Protein AF-A0A0W0Z402-F1 (afdb_monomer_lite)

Foldseek 3Di:
DLVLLVLLVPDDLVCLVPPVCVVSLVVNLVVLVVVLVVFQVPDDDDPVSSLVSLLVVLLVCVVVVRVSLDDVSLSSLVSSLVVVVCDDPSNVSSVSVNVSSVLNLQLVLLVLLLVLLVVLLVVLQVVLVVQQWDQDPPPRDIHHPDPDDQDLLSVLSVQLNVLSVVLNVVSVPPSGADPVSLVSLVVSLVSNVVSPHDPVSVVSSVSSCCSSVVNPCPVVCVPCVVVVVVVVVVCDVVVDPPD

Structure (mmCIF, N/CA/C/O backbone):
data_AF-A0A0W0Z402-F1
#
_entry.id   AF-A0A0W0Z402-F1
#
loop_
_atom_site.group_PDB
_atom_site.id
_atom_site.type_symbol
_atom_site.label_atom_id
_atom_site.label_alt_id
_atom_site.label_comp_id
_atom_site.label_asym_id
_atom_site.label_entity_id
_atom_site.label_seq_id
_atom_site.pdbx_PDB_ins_code
_atom_site.Cartn_x
_atom_site.Cartn_y
_atom_site.Cartn_z
_atom_site.occupancy
_atom_site.B_iso_or_equiv
_atom_site.auth_seq_id
_atom_site.auth_comp_id
_atom_site.auth_asym_id
_atom_site.auth_atom_id
_atom_site.pdbx_PDB_model_num
ATOM 1 N N . MET A 1 1 ? 11.736 11.290 -19.490 1.00 88.00 1 MET A N 1
ATOM 2 C CA . MET A 1 1 ? 11.075 10.132 -18.838 1.00 88.00 1 MET A CA 1
ATOM 3 C C . MET A 1 1 ? 9.562 10.070 -19.034 1.00 88.00 1 MET A C 1
ATOM 5 O O . MET A 1 1 ? 9.049 8.979 -19.253 1.00 88.00 1 MET A O 1
ATOM 9 N N . LYS A 1 2 ? 8.808 11.185 -18.974 1.00 90.88 2 LYS A N 1
ATOM 10 C CA . LYS A 1 2 ? 7.340 11.149 -19.175 1.00 90.88 2 LYS A CA 1
ATOM 11 C C . LYS A 1 2 ? 6.931 10.434 -20.476 1.00 90.88 2 LYS A C 1
ATOM 13 O O . LYS A 1 2 ? 6.031 9.607 -20.453 1.00 90.88 2 LYS A O 1
ATOM 18 N N . LYS A 1 3 ? 7.646 10.678 -21.582 1.00 92.94 3 LYS A N 1
ATOM 19 C CA . LYS A 1 3 ? 7.381 10.045 -22.886 1.00 92.94 3 LYS A CA 1
ATOM 20 C C . LYS A 1 3 ? 7.517 8.521 -22.844 1.00 92.94 3 LYS A C 1
ATOM 22 O O . LYS A 1 3 ? 6.676 7.830 -23.415 1.00 92.94 3 LYS A O 1
ATOM 27 N N . THR A 1 4 ? 8.543 7.994 -22.174 1.00 93.62 4 THR A N 1
ATOM 28 C CA . THR A 1 4 ? 8.701 6.547 -21.951 1.00 93.62 4 THR A CA 1
ATOM 29 C C . THR A 1 4 ? 7.496 5.963 -21.217 1.00 93.62 4 THR A C 1
ATOM 31 O O . THR A 1 4 ? 6.915 4.977 -21.668 1.00 93.62 4 THR A O 1
ATOM 34 N N . PHE A 1 5 ? 7.057 6.607 -20.135 1.00 93.81 5 PHE A N 1
ATOM 35 C CA . PHE A 1 5 ? 5.900 6.149 -19.365 1.00 93.81 5 PHE A CA 1
ATOM 36 C C . PHE A 1 5 ? 4.569 6.306 -20.121 1.00 93.81 5 PHE A C 1
ATOM 38 O O . PHE A 1 5 ? 3.726 5.415 -20.039 1.00 93.81 5 PHE A O 1
ATOM 45 N N . ASP A 1 6 ? 4.389 7.361 -20.922 1.00 93.81 6 ASP A N 1
ATOM 46 C CA . ASP A 1 6 ? 3.236 7.518 -21.824 1.00 93.81 6 ASP A CA 1
ATOM 47 C C . ASP A 1 6 ? 3.176 6.383 -22.862 1.00 93.81 6 ASP A C 1
ATOM 49 O O . ASP A 1 6 ? 2.098 5.906 -23.227 1.00 93.81 6 ASP A O 1
ATOM 53 N N . LYS A 1 7 ? 4.335 5.943 -23.371 1.00 93.38 7 LYS A N 1
ATOM 54 C CA . LYS A 1 7 ? 4.419 4.805 -24.297 1.00 93.38 7 LYS A CA 1
ATOM 55 C C . LYS A 1 7 ? 4.104 3.488 -23.592 1.00 93.38 7 LYS A C 1
ATOM 57 O O . LYS A 1 7 ? 3.338 2.707 -24.148 1.00 93.38 7 LYS A O 1
ATOM 62 N N . LEU A 1 8 ? 4.631 3.266 -22.384 1.00 92.75 8 LEU A N 1
ATOM 63 C CA . LEU A 1 8 ? 4.331 2.077 -21.578 1.00 92.75 8 LEU A CA 1
ATOM 64 C C . LEU A 1 8 ? 2.832 1.954 -21.276 1.00 92.75 8 LEU A C 1
ATOM 66 O O . LEU A 1 8 ? 2.258 0.871 -21.396 1.00 92.75 8 LEU A O 1
ATOM 70 N N . ASP A 1 9 ? 2.181 3.063 -20.920 1.00 91.69 9 ASP A N 1
ATOM 71 C CA . ASP A 1 9 ? 0.746 3.087 -20.627 1.00 91.69 9 ASP A CA 1
ATOM 72 C C . ASP A 1 9 ? -0.084 2.584 -21.817 1.00 91.69 9 ASP A C 1
ATOM 74 O O . ASP A 1 9 ? -0.959 1.731 -21.666 1.00 91.69 9 ASP A O 1
ATOM 78 N N . LYS A 1 10 ? 0.282 3.029 -23.027 1.00 90.62 10 LYS A N 1
ATOM 79 C CA . LYS A 1 10 ? -0.371 2.667 -24.296 1.00 90.62 10 LYS A CA 1
ATOM 80 C C . LYS A 1 10 ? -0.144 1.217 -24.730 1.00 90.62 10 LYS A C 1
ATOM 82 O O . LYS A 1 10 ? -0.861 0.736 -25.615 1.00 90.62 10 LYS A O 1
ATOM 87 N N . LEU A 1 11 ? 0.846 0.518 -24.172 1.00 89.25 11 LEU A N 1
ATOM 88 C CA . LEU A 1 11 ? 1.019 -0.911 -24.431 1.00 89.25 11 LEU A CA 1
ATOM 89 C C . LEU A 1 11 ? -0.115 -1.690 -23.758 1.00 89.25 11 LEU A C 1
ATOM 91 O O . LEU A 1 11 ? -0.475 -1.418 -22.615 1.00 89.25 11 LEU A O 1
ATOM 95 N N . LYS A 1 12 ? -0.677 -2.668 -24.469 1.00 87.75 12 LYS A N 1
ATOM 96 C CA . LYS A 1 12 ? -1.735 -3.543 -23.956 1.00 87.75 12 LYS A CA 1
ATOM 97 C C . LYS A 1 12 ? -1.133 -4.900 -23.631 1.00 87.75 12 LYS A C 1
ATOM 99 O O . LYS A 1 12 ? -0.496 -5.494 -24.499 1.00 87.75 12 LYS A O 1
ATOM 104 N N . LEU A 1 13 ? -1.320 -5.366 -22.398 1.00 85.06 13 LEU A N 1
ATOM 105 C CA . LEU A 1 13 ? -0.663 -6.567 -21.876 1.00 85.06 13 LEU A CA 1
ATOM 106 C C . LEU A 1 13 ? -1.010 -7.825 -22.689 1.00 85.06 13 LEU A C 1
ATOM 108 O O . LEU A 1 13 ? -0.158 -8.690 -22.886 1.00 85.06 13 LEU A O 1
ATOM 112 N N . GLU A 1 14 ? -2.243 -7.908 -23.191 1.00 83.81 14 GLU A N 1
ATOM 113 C CA . GLU A 1 14 ? -2.746 -9.043 -23.976 1.00 83.81 14 GLU A CA 1
ATOM 114 C C . GLU A 1 14 ? -2.161 -9.077 -25.393 1.00 83.81 14 GLU A C 1
ATOM 116 O O . GLU A 1 14 ? -2.218 -10.096 -26.071 1.00 83.81 14 GLU A O 1
ATOM 121 N N . GLN A 1 15 ? -1.618 -7.952 -25.863 1.00 84.31 15 GLN A N 1
ATOM 122 C CA . GLN A 1 15 ? -1.074 -7.825 -27.213 1.00 84.31 15 GLN A CA 1
ATOM 123 C C . GLN A 1 15 ? 0.433 -8.077 -27.263 1.00 84.31 15 GLN A C 1
ATOM 125 O O . GLN A 1 15 ? 0.968 -8.232 -28.355 1.00 84.31 15 GLN A O 1
ATOM 130 N N . LEU A 1 16 ? 1.112 -8.138 -26.111 1.00 81.06 16 LEU A N 1
ATOM 131 C CA . LEU A 1 16 ? 2.560 -8.353 -26.046 1.00 81.06 16 LEU A CA 1
ATOM 132 C C . LEU A 1 16 ? 2.975 -9.759 -26.507 1.00 81.06 16 LEU A C 1
ATOM 134 O O . LEU A 1 16 ? 4.071 -9.908 -27.026 1.00 81.06 16 LEU A O 1
ATOM 138 N N . ASP A 1 17 ? 2.085 -10.751 -26.426 1.00 76.88 17 ASP A N 1
ATOM 139 C CA . ASP A 1 17 ? 2.370 -12.121 -26.886 1.00 76.88 17 ASP A CA 1
ATOM 140 C C . ASP A 1 17 ? 2.212 -12.271 -28.413 1.00 76.88 17 ASP A C 1
ATOM 142 O O . ASP A 1 17 ? 2.479 -13.329 -28.981 1.00 76.88 17 ASP A O 1
ATOM 146 N N . ASN A 1 18 ? 1.744 -11.222 -29.102 1.00 77.00 18 ASN A N 1
ATOM 147 C CA . ASN A 1 18 ? 1.541 -11.235 -30.543 1.00 77.00 18 ASN A CA 1
ATOM 148 C C . ASN A 1 18 ? 2.809 -10.734 -31.260 1.00 77.00 18 ASN A C 1
ATOM 150 O O . ASN A 1 18 ? 3.168 -9.564 -31.090 1.00 77.00 18 ASN A O 1
ATOM 154 N N . PRO A 1 19 ? 3.434 -11.538 -32.143 1.00 68.56 19 PRO A N 1
ATOM 155 C CA . PRO A 1 19 ? 4.602 -11.120 -32.923 1.00 68.56 19 PRO A CA 1
ATOM 156 C C . PRO A 1 19 ? 4.381 -9.826 -33.720 1.00 68.56 19 PRO A C 1
ATOM 158 O O . PRO A 1 19 ? 5.305 -9.040 -33.903 1.00 68.56 19 PRO A O 1
ATOM 161 N N . ASN A 1 20 ? 3.141 -9.532 -34.128 1.00 71.56 20 ASN A N 1
ATOM 162 C CA . ASN A 1 20 ? 2.795 -8.296 -34.840 1.00 71.56 20 ASN A CA 1
ATOM 163 C C . ASN A 1 20 ? 2.868 -7.033 -33.960 1.00 71.56 20 ASN A C 1
ATOM 165 O O . ASN A 1 20 ? 2.720 -5.919 -34.463 1.00 71.56 20 ASN A O 1
ATOM 169 N N . TYR A 1 21 ? 3.071 -7.179 -32.649 1.00 73.62 21 TYR A N 1
ATOM 170 C CA . TYR A 1 21 ? 3.194 -6.073 -31.700 1.00 73.62 21 TYR A CA 1
ATOM 171 C C . TYR A 1 21 ? 4.652 -5.673 -31.420 1.00 73.62 21 TYR A C 1
ATOM 173 O O . TYR A 1 21 ? 4.881 -4.616 -30.820 1.00 73.62 21 TYR A O 1
ATOM 181 N N . LEU A 1 22 ? 5.632 -6.436 -31.934 1.00 71.31 22 LEU A N 1
ATOM 182 C CA . LEU A 1 22 ? 7.064 -6.108 -31.870 1.00 71.31 22 LEU A CA 1
ATOM 183 C C . LEU A 1 22 ? 7.376 -4.660 -32.286 1.00 71.31 22 LEU A C 1
ATOM 185 O O . LEU A 1 22 ? 8.119 -4.003 -31.560 1.00 71.31 22 LEU A O 1
ATOM 189 N N . PRO A 1 23 ? 6.788 -4.093 -33.364 1.00 76.38 23 PRO A N 1
ATOM 190 C CA . PRO A 1 23 ? 7.082 -2.719 -33.778 1.00 76.38 23 PRO A CA 1
ATOM 191 C C . PRO A 1 23 ? 6.749 -1.660 -32.717 1.00 76.38 23 PRO A C 1
ATOM 193 O O . PRO A 1 23 ? 7.365 -0.597 -32.668 1.00 76.38 23 PRO A O 1
ATOM 196 N N . LYS A 1 24 ? 5.773 -1.914 -31.837 1.00 73.50 24 LYS A N 1
ATOM 197 C CA . LYS A 1 24 ? 5.451 -0.990 -30.737 1.00 73.50 24 LYS A CA 1
ATOM 198 C C . LYS A 1 24 ? 6.445 -1.098 -29.584 1.00 73.50 24 LYS A C 1
ATOM 200 O O . LYS A 1 24 ? 6.774 -0.070 -28.998 1.00 73.50 24 LYS A O 1
ATOM 205 N N . ILE A 1 25 ? 6.958 -2.297 -29.312 1.00 78.94 25 ILE A N 1
ATOM 206 C CA . ILE A 1 25 ? 8.061 -2.523 -28.365 1.00 78.94 25 ILE A CA 1
ATOM 207 C C . ILE A 1 25 ? 9.347 -1.878 -28.906 1.00 78.94 25 ILE A C 1
ATOM 209 O O . ILE A 1 25 ? 10.003 -1.117 -28.200 1.00 78.94 25 ILE A O 1
ATOM 213 N N . GLN A 1 26 ? 9.625 -2.045 -30.200 1.00 74.81 26 GLN A N 1
ATOM 214 C CA . GLN A 1 26 ? 10.734 -1.395 -30.908 1.00 74.81 26 GLN A CA 1
ATOM 215 C C . GLN A 1 26 ? 10.636 0.138 -30.919 1.00 74.81 26 GLN A C 1
ATOM 217 O O . GLN A 1 26 ? 11.645 0.807 -31.075 1.00 74.81 26 GLN A O 1
ATOM 222 N N . ASN A 1 27 ? 9.449 0.721 -30.723 1.00 83.38 27 ASN A N 1
ATOM 223 C CA . ASN A 1 27 ? 9.276 2.168 -30.544 1.00 83.38 27 ASN A CA 1
ATOM 224 C C . ASN A 1 27 ? 9.396 2.626 -29.081 1.00 83.38 27 ASN A C 1
ATOM 226 O O . ASN A 1 27 ? 9.502 3.830 -28.816 1.00 83.38 27 ASN A O 1
ATOM 230 N N . PHE A 1 28 ? 9.294 1.696 -28.133 1.00 90.62 28 PHE A N 1
ATOM 231 C CA . PHE A 1 28 ? 9.410 1.947 -26.703 1.00 90.62 28 PHE A CA 1
ATOM 232 C C . PHE A 1 28 ? 10.877 1.933 -26.260 1.00 90.62 28 PHE A C 1
ATOM 234 O O . PHE A 1 28 ? 11.303 2.899 -25.635 1.00 90.62 28 PHE A O 1
ATOM 241 N N . LEU A 1 29 ? 11.659 0.920 -26.650 1.00 89.75 29 LEU A N 1
ATOM 242 C CA . LEU A 1 29 ? 13.051 0.756 -26.199 1.00 89.75 29 LEU A CA 1
ATOM 243 C C . LEU A 1 29 ? 13.977 1.926 -26.583 1.00 89.75 29 LEU A C 1
ATOM 245 O O . LEU A 1 29 ? 14.657 2.445 -25.701 1.00 89.75 29 LEU A O 1
ATOM 249 N N . PRO A 1 30 ? 13.941 2.472 -27.817 1.00 91.00 30 PRO A N 1
ATOM 250 C CA . PRO A 1 30 ? 14.750 3.645 -28.148 1.00 91.00 30 PRO A CA 1
ATOM 251 C C . PRO A 1 30 ? 14.355 4.886 -27.341 1.00 91.00 30 PRO A C 1
ATOM 253 O O . PRO A 1 30 ? 15.209 5.698 -26.995 1.00 91.00 30 PRO A O 1
ATOM 256 N N . GLN A 1 31 ? 13.065 5.035 -27.005 1.00 93.56 31 GLN A N 1
ATOM 257 C CA . GLN A 1 31 ? 12.621 6.124 -26.131 1.00 93.56 31 GLN A CA 1
ATOM 258 C C . GLN A 1 31 ? 13.097 5.906 -24.692 1.00 93.56 31 GLN A C 1
ATOM 260 O O . GLN A 1 31 ? 13.520 6.865 -24.053 1.00 93.56 31 GLN A O 1
ATOM 265 N N . LEU A 1 32 ? 13.037 4.665 -24.196 1.00 92.12 32 LEU A N 1
ATOM 266 C CA . LEU A 1 32 ? 13.543 4.287 -22.879 1.00 92.12 32 LEU A CA 1
ATOM 267 C C . LEU A 1 32 ? 15.028 4.634 -22.760 1.00 92.12 32 LEU A C 1
ATOM 269 O O . LEU A 1 32 ? 15.402 5.341 -21.829 1.00 92.12 32 LEU A O 1
ATOM 273 N N . LYS A 1 33 ? 15.840 4.216 -23.736 1.00 91.25 33 LYS A N 1
ATOM 274 C CA . LYS A 1 33 ? 17.266 4.541 -23.812 1.00 91.25 33 LYS A CA 1
ATOM 275 C C . LYS A 1 33 ? 17.511 6.051 -23.825 1.00 91.25 33 LYS A C 1
ATOM 277 O O . LYS A 1 33 ? 18.244 6.553 -22.980 1.00 91.25 33 LYS A O 1
ATOM 282 N N . SER A 1 34 ? 16.842 6.778 -24.722 1.00 91.75 34 SER A N 1
ATOM 283 C CA . SER A 1 34 ? 16.999 8.234 -24.836 1.00 91.75 34 SER A CA 1
ATOM 284 C C . SER A 1 34 ? 16.637 8.967 -23.541 1.00 91.75 34 SER A C 1
ATOM 286 O O . SER A 1 34 ? 17.370 9.856 -23.111 1.00 91.75 34 SER A O 1
ATOM 288 N N . ASP A 1 35 ? 15.527 8.597 -22.898 1.00 90.62 35 ASP A N 1
ATOM 289 C CA . ASP A 1 35 ? 15.127 9.235 -21.648 1.00 90.62 35 ASP A CA 1
ATOM 290 C C . ASP A 1 35 ? 16.061 8.832 -20.479 1.00 90.62 35 ASP A C 1
ATOM 292 O O . ASP A 1 35 ? 16.286 9.654 -19.589 1.00 90.62 35 ASP A O 1
ATOM 296 N N . PHE A 1 36 ? 16.621 7.612 -20.479 1.00 88.69 36 PHE A N 1
ATOM 297 C CA . PHE A 1 36 ? 17.612 7.157 -19.490 1.00 88.69 36 PHE A CA 1
ATOM 298 C C . PHE A 1 36 ? 18.891 7.994 -19.564 1.00 88.69 36 PHE A C 1
ATOM 300 O O . PHE A 1 36 ? 19.333 8.557 -18.563 1.00 88.69 36 PHE A O 1
ATOM 307 N N . GLU A 1 37 ? 19.456 8.142 -20.759 1.00 88.62 37 GLU A N 1
ATOM 308 C CA . GLU A 1 37 ? 20.671 8.933 -20.984 1.00 88.62 37 GLU A CA 1
ATOM 309 C C . GLU A 1 37 ? 20.466 10.405 -20.592 1.00 88.62 37 GLU A C 1
ATOM 311 O O . GLU A 1 37 ? 21.334 11.014 -19.972 1.00 88.62 37 GLU A O 1
ATOM 316 N N . GLN A 1 38 ? 19.289 10.970 -20.887 1.00 88.75 38 GLN A N 1
ATOM 317 C CA . GLN A 1 38 ? 18.994 12.373 -20.594 1.00 88.75 38 GLN A CA 1
ATOM 318 C C . GLN A 1 38 ? 18.792 12.663 -19.099 1.00 88.75 38 GLN A C 1
ATOM 320 O O . GLN A 1 38 ? 19.169 13.736 -18.625 1.00 88.75 38 GLN A O 1
ATOM 325 N N . HIS A 1 39 ? 18.117 11.771 -18.373 1.00 82.81 39 HIS A N 1
ATOM 326 C CA . HIS A 1 39 ? 17.619 12.078 -17.029 1.00 82.81 39 HIS A CA 1
ATOM 327 C C . HIS A 1 39 ? 18.324 11.325 -15.910 1.00 82.81 39 HIS A C 1
ATOM 329 O O . HIS A 1 39 ? 18.218 11.741 -14.759 1.00 82.81 39 HIS A O 1
ATOM 335 N N . VAL A 1 40 ? 18.992 10.219 -16.225 1.00 81.06 40 VAL A N 1
ATOM 336 C CA . VAL A 1 40 ? 19.488 9.286 -15.213 1.00 81.06 40 VAL A CA 1
ATOM 337 C C . VAL A 1 40 ? 20.997 9.183 -15.227 1.00 81.06 40 VAL A C 1
ATOM 339 O O . VAL A 1 40 ? 21.597 9.314 -14.161 1.00 81.06 40 VAL A O 1
ATOM 342 N N . ALA A 1 41 ? 21.605 9.084 -16.409 1.00 79.56 41 ALA A N 1
ATOM 343 C CA . AL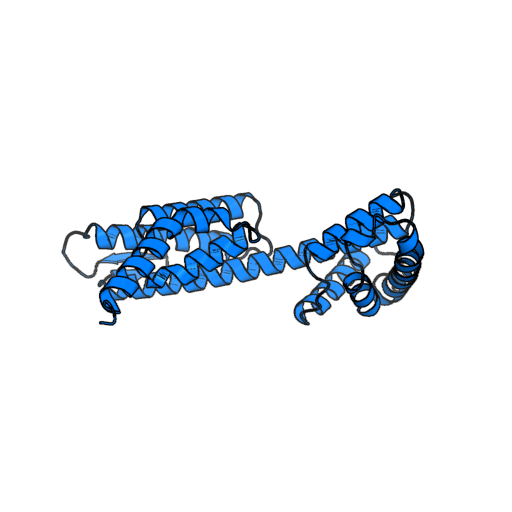A A 1 41 ? 23.054 9.034 -16.583 1.00 79.56 41 ALA A CA 1
ATOM 344 C C . ALA A 1 41 ? 23.682 10.325 -17.166 1.00 79.56 41 ALA A C 1
ATOM 346 O O . ALA A 1 41 ? 24.501 10.222 -18.082 1.00 79.56 41 ALA A O 1
ATOM 347 N N . PRO A 1 42 ? 23.359 11.550 -16.690 1.00 72.00 42 PRO A N 1
ATOM 348 C CA . PRO A 1 42 ? 24.058 12.730 -17.175 1.00 72.00 42 PRO A CA 1
ATOM 349 C C . PRO A 1 42 ? 25.483 12.782 -16.597 1.00 72.00 42 PRO A C 1
ATOM 351 O O . PRO A 1 42 ? 25.668 12.959 -15.392 1.00 72.00 42 PRO A O 1
ATOM 354 N N . GLY A 1 43 ? 26.493 12.694 -17.465 1.00 73.25 43 GLY A N 1
ATOM 355 C CA . GLY A 1 43 ? 27.900 12.869 -17.090 1.00 73.25 43 GLY A CA 1
ATOM 356 C C . GLY A 1 43 ? 28.620 11.563 -16.742 1.00 73.25 43 GLY A C 1
ATOM 357 O O . GLY A 1 43 ? 28.476 10.569 -17.447 1.00 73.25 43 GLY A O 1
ATOM 358 N N . GLU A 1 44 ? 29.461 11.593 -15.705 1.00 75.81 44 GLU A N 1
ATOM 359 C CA . GLU A 1 44 ? 30.293 10.453 -15.300 1.00 75.81 44 GLU A CA 1
ATOM 360 C C . GLU A 1 44 ? 29.449 9.301 -14.727 1.00 75.81 44 GLU A C 1
ATOM 362 O O . GLU A 1 44 ? 28.416 9.517 -14.087 1.00 75.81 44 GLU A O 1
ATOM 367 N N . PHE A 1 45 ? 29.878 8.065 -14.988 1.00 81.00 45 PHE A N 1
ATOM 368 C CA . PHE A 1 45 ? 29.153 6.865 -14.586 1.00 81.00 45 PHE A CA 1
ATOM 369 C C . PHE A 1 45 ? 29.230 6.646 -13.067 1.00 81.00 45 PHE A C 1
ATOM 371 O O . PHE A 1 45 ? 30.269 6.260 -12.538 1.00 81.00 45 PHE A O 1
ATOM 378 N N . ASP A 1 46 ? 28.100 6.851 -12.390 1.00 84.44 46 ASP A N 1
ATOM 379 C CA . ASP A 1 46 ? 27.889 6.546 -10.973 1.00 84.44 46 ASP A CA 1
ATOM 380 C C . ASP A 1 46 ? 26.585 5.734 -10.823 1.00 84.44 46 ASP A C 1
ATOM 382 O O . ASP A 1 46 ? 25.493 6.304 -10.943 1.00 84.44 46 ASP A O 1
ATOM 386 N N . PRO A 1 47 ? 26.671 4.414 -10.569 1.00 80.19 47 PRO A N 1
ATOM 387 C CA . PRO A 1 47 ? 25.504 3.540 -10.457 1.00 80.19 47 PRO A CA 1
ATOM 388 C C . PRO A 1 47 ? 24.518 3.943 -9.358 1.00 80.19 47 PRO A C 1
ATOM 390 O O . PRO A 1 47 ? 23.308 3.823 -9.545 1.00 80.19 47 PRO A O 1
ATOM 393 N N . ILE A 1 48 ? 25.015 4.423 -8.212 1.00 83.81 48 ILE A N 1
ATOM 394 C CA . ILE A 1 48 ? 24.164 4.775 -7.066 1.00 83.81 48 ILE A CA 1
ATOM 395 C C . ILE A 1 48 ? 23.365 6.026 -7.419 1.00 83.81 48 ILE A C 1
ATOM 397 O O . ILE A 1 48 ? 22.141 6.054 -7.296 1.00 83.81 48 ILE A O 1
ATOM 401 N N . LYS A 1 49 ? 24.052 7.039 -7.952 1.00 86.25 49 LYS A N 1
ATOM 402 C CA . LYS A 1 49 ? 23.418 8.287 -8.376 1.00 86.25 49 LYS A CA 1
ATOM 403 C C . LYS A 1 49 ? 22.427 8.077 -9.521 1.00 86.25 49 LYS A C 1
ATOM 405 O O . LYS A 1 49 ? 21.395 8.742 -9.562 1.00 86.25 49 LYS A O 1
ATOM 410 N N . GLN A 1 50 ? 22.715 7.161 -10.444 1.00 84.56 50 GLN A N 1
ATOM 411 C CA . GLN A 1 50 ? 21.785 6.785 -11.511 1.00 84.56 50 GLN A CA 1
ATOM 412 C C . GLN A 1 50 ? 20.513 6.143 -10.940 1.00 84.56 50 GLN A C 1
ATOM 414 O O . GLN A 1 50 ? 19.411 6.591 -11.258 1.00 84.56 50 GLN A O 1
ATOM 419 N N . ALA A 1 51 ? 20.642 5.169 -10.038 1.00 84.38 51 ALA A N 1
ATOM 420 C CA . ALA A 1 51 ? 19.485 4.566 -9.378 1.00 84.38 51 ALA A CA 1
ATOM 421 C C . ALA A 1 51 ? 18.634 5.615 -8.632 1.00 84.38 51 ALA A C 1
ATOM 423 O O . ALA A 1 51 ? 17.408 5.639 -8.781 1.00 84.38 51 ALA A O 1
ATOM 424 N N . ASP A 1 52 ? 19.274 6.539 -7.908 1.00 88.06 52 ASP A N 1
ATOM 425 C CA . ASP A 1 52 ? 18.591 7.623 -7.194 1.00 88.06 52 ASP A CA 1
ATOM 426 C C . ASP A 1 52 ? 17.872 8.594 -8.142 1.00 88.06 52 ASP A C 1
ATOM 428 O O . ASP A 1 52 ? 16.698 8.911 -7.931 1.00 88.06 52 ASP A O 1
ATOM 432 N N . ASN A 1 53 ? 18.536 9.030 -9.218 1.00 89.50 53 ASN A N 1
ATOM 433 C CA . ASN A 1 53 ? 17.939 9.896 -10.236 1.00 89.50 53 ASN A CA 1
ATOM 434 C C . ASN A 1 53 ? 16.715 9.233 -10.874 1.00 89.50 53 ASN A C 1
ATOM 436 O O . ASN A 1 53 ? 15.672 9.869 -11.047 1.00 89.50 53 ASN A O 1
ATOM 440 N N . TRP A 1 54 ? 16.830 7.949 -11.217 1.00 89.50 54 TRP A N 1
ATOM 441 C CA . TRP A 1 54 ? 15.735 7.193 -11.806 1.00 89.50 54 TRP A CA 1
ATOM 442 C C . TRP A 1 54 ? 14.544 7.130 -10.853 1.00 89.50 54 TRP A C 1
ATOM 444 O O . TRP A 1 54 ? 13.425 7.507 -11.218 1.00 89.50 54 TRP A O 1
ATOM 454 N N . LEU A 1 55 ? 14.789 6.707 -9.614 1.00 92.44 55 LEU A N 1
ATOM 455 C CA . LEU A 1 55 ? 13.767 6.579 -8.588 1.00 92.44 55 LEU A CA 1
ATOM 456 C C . LEU A 1 55 ? 13.074 7.917 -8.304 1.00 92.44 55 LEU A C 1
ATOM 458 O O . LEU A 1 55 ? 11.848 7.961 -8.188 1.00 92.44 55 LEU A O 1
ATOM 462 N N . GLU A 1 56 ? 13.824 9.017 -8.261 1.00 93.06 56 GLU A N 1
ATOM 463 C CA . GLU A 1 56 ? 13.278 10.359 -8.064 1.00 93.06 56 GLU A CA 1
ATOM 464 C C . GLU A 1 56 ? 12.384 10.800 -9.229 1.00 93.06 56 GLU A C 1
ATOM 466 O O . GLU A 1 56 ? 11.296 11.347 -9.030 1.00 93.06 56 GLU A O 1
ATOM 471 N N . VAL A 1 57 ? 12.770 10.500 -10.469 1.00 92.62 57 VAL A N 1
ATOM 472 C CA . VAL A 1 57 ? 11.920 10.780 -11.631 1.00 92.62 57 VAL A CA 1
ATOM 473 C C . VAL A 1 57 ? 10.620 9.972 -11.578 1.00 92.62 57 VAL A C 1
ATOM 475 O O . VAL A 1 57 ? 9.544 10.518 -11.845 1.00 92.62 57 VAL A O 1
ATOM 478 N N . VAL A 1 58 ? 10.683 8.696 -11.188 1.00 94.62 58 VAL A N 1
ATOM 479 C CA . VAL A 1 58 ? 9.488 7.853 -11.024 1.00 94.62 58 VAL A CA 1
ATOM 480 C C . VAL A 1 58 ? 8.597 8.367 -9.890 1.00 94.62 58 VAL A C 1
ATOM 482 O O . VAL A 1 58 ? 7.383 8.474 -10.084 1.00 94.62 58 VAL A O 1
ATOM 485 N N . ARG A 1 59 ? 9.168 8.770 -8.745 1.00 94.56 59 ARG A N 1
ATOM 486 C CA . ARG A 1 59 ? 8.428 9.413 -7.642 1.00 94.56 59 ARG A CA 1
ATOM 487 C C . ARG A 1 59 ? 7.702 10.666 -8.109 1.00 94.56 59 ARG A C 1
ATOM 489 O O . ARG A 1 59 ? 6.510 10.816 -7.846 1.00 94.56 59 ARG A O 1
ATOM 496 N N . ASN A 1 60 ? 8.378 11.530 -8.861 1.00 94.50 60 ASN A N 1
ATOM 497 C CA . ASN A 1 60 ? 7.780 12.747 -9.402 1.00 94.50 60 ASN A CA 1
ATOM 498 C C . ASN A 1 60 ? 6.621 12.451 -10.362 1.00 94.50 60 ASN A C 1
ATOM 500 O O . ASN A 1 60 ? 5.577 13.104 -10.298 1.00 94.50 60 ASN A O 1
ATOM 504 N N . LEU A 1 61 ? 6.741 11.436 -11.219 1.00 94.56 61 LEU A N 1
ATOM 505 C CA . LEU A 1 61 ? 5.632 10.999 -12.075 1.00 94.56 61 LEU A CA 1
ATOM 506 C C . LEU A 1 61 ? 4.460 10.441 -11.257 1.00 94.56 61 LEU A C 1
ATOM 508 O O . LEU A 1 61 ? 3.301 10.746 -11.549 1.00 94.56 61 LEU A O 1
ATOM 512 N N . ALA A 1 62 ? 4.744 9.672 -10.210 1.00 93.25 62 ALA A N 1
ATOM 513 C CA . ALA A 1 62 ? 3.731 9.094 -9.339 1.00 93.25 62 ALA A CA 1
ATOM 514 C C . ALA A 1 62 ? 2.980 10.155 -8.518 1.00 93.25 62 ALA A C 1
ATOM 516 O O . ALA A 1 62 ? 1.754 10.093 -8.414 1.00 93.25 62 ALA A O 1
ATOM 517 N N . ASN A 1 63 ? 3.686 11.168 -8.006 1.00 91.88 63 ASN A N 1
ATOM 518 C CA . ASN A 1 63 ? 3.096 12.328 -7.328 1.00 91.88 63 ASN A CA 1
ATOM 519 C C . ASN A 1 63 ? 2.158 13.110 -8.260 1.00 91.88 63 ASN A C 1
ATOM 521 O O . ASN A 1 63 ? 1.102 13.581 -7.839 1.00 91.88 63 ASN A O 1
ATOM 525 N N . ASN A 1 64 ? 2.487 13.150 -9.553 1.00 93.44 64 ASN A N 1
ATOM 526 C CA . ASN A 1 64 ? 1.638 13.701 -10.609 1.00 93.44 64 ASN A CA 1
ATOM 527 C C . ASN A 1 64 ? 0.566 12.718 -11.125 1.00 93.44 64 ASN A C 1
ATOM 529 O O . ASN A 1 64 ? -0.070 12.982 -12.145 1.00 93.44 64 ASN A O 1
ATOM 533 N N . LYS A 1 65 ? 0.343 11.595 -10.426 1.00 92.06 65 LYS A N 1
ATOM 534 C CA . LYS A 1 65 ? -0.665 10.565 -10.737 1.00 92.06 65 LYS A CA 1
ATOM 535 C C . LYS A 1 65 ? -0.550 10.000 -12.156 1.00 92.06 65 LYS A C 1
ATOM 537 O O . LYS A 1 65 ? -1.561 9.719 -12.799 1.00 92.06 65 LYS A O 1
ATOM 542 N N . HIS A 1 66 ? 0.673 9.842 -12.658 1.00 94.44 66 HIS A N 1
ATOM 543 C CA . HIS A 1 66 ? 0.889 9.279 -13.984 1.00 94.44 66 HIS A CA 1
ATOM 544 C C . HIS A 1 66 ? 0.319 7.846 -14.066 1.00 94.44 66 HIS A C 1
ATOM 546 O O . HIS A 1 66 ? 0.683 7.011 -13.234 1.00 94.44 66 HIS A O 1
ATOM 552 N N . PRO A 1 67 ? -0.530 7.521 -15.063 1.00 92.62 67 PRO A N 1
ATOM 553 C CA . PRO A 1 67 ? -1.276 6.260 -15.096 1.00 92.62 67 PRO A CA 1
ATOM 554 C C . PRO A 1 67 ? -0.364 5.038 -15.148 1.00 92.62 67 PRO A C 1
ATOM 556 O O . PRO A 1 67 ? -0.658 4.048 -14.497 1.00 92.62 67 PRO A O 1
ATOM 559 N N . ALA A 1 68 ? 0.782 5.133 -15.824 1.00 93.31 68 ALA A N 1
ATOM 560 C CA . ALA A 1 68 ? 1.753 4.047 -15.934 1.00 93.31 68 ALA A CA 1
ATOM 561 C C . ALA A 1 68 ? 2.460 3.627 -14.625 1.00 93.31 68 ALA A C 1
ATOM 563 O O . ALA A 1 68 ? 3.159 2.617 -14.647 1.00 93.31 68 ALA A O 1
ATOM 564 N N . ILE A 1 69 ? 2.329 4.346 -13.502 1.00 92.56 69 ILE A N 1
ATOM 565 C CA . ILE A 1 69 ? 2.918 3.914 -12.220 1.00 92.56 69 ILE A CA 1
ATOM 566 C C . ILE A 1 69 ? 1.911 3.016 -11.500 1.00 92.56 69 ILE A C 1
ATOM 568 O O . ILE A 1 69 ? 1.129 3.466 -10.666 1.00 92.56 69 ILE A O 1
ATOM 572 N N . ASN A 1 70 ? 1.857 1.751 -11.916 1.00 89.38 70 ASN A N 1
ATOM 573 C CA . ASN A 1 70 ? 0.906 0.769 -11.403 1.00 89.38 70 ASN A CA 1
ATOM 574 C 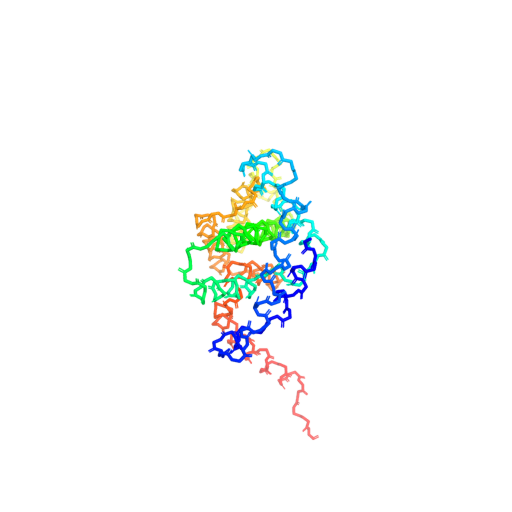C . ASN A 1 70 ? 1.424 -0.671 -11.604 1.00 89.38 70 ASN A C 1
ATOM 576 O O . ASN A 1 70 ? 2.471 -0.885 -12.216 1.00 89.38 70 ASN A O 1
ATOM 580 N N . LYS A 1 71 ? 0.682 -1.668 -11.102 1.00 87.19 71 LYS A N 1
ATOM 581 C CA . LYS A 1 71 ? 1.056 -3.091 -11.211 1.00 87.19 71 LYS A CA 1
ATOM 582 C C . LYS A 1 71 ? 0.923 -3.679 -12.617 1.00 87.19 71 LYS A C 1
ATOM 584 O O . LYS A 1 71 ? 1.651 -4.607 -12.948 1.00 87.19 71 LYS A O 1
ATOM 589 N N . ASP A 1 72 ? 0.015 -3.175 -13.443 1.00 90.50 72 ASP A N 1
ATOM 590 C CA . ASP A 1 72 ? -0.130 -3.660 -14.818 1.00 90.50 72 ASP A CA 1
ATOM 591 C C . ASP A 1 72 ? 1.080 -3.267 -15.667 1.00 90.50 72 ASP A C 1
ATOM 593 O O . ASP A 1 72 ? 1.524 -4.046 -16.505 1.00 90.50 72 ASP A O 1
ATOM 597 N N . SER A 1 73 ? 1.671 -2.101 -15.409 1.00 92.75 73 SER A N 1
ATOM 598 C CA . SER A 1 73 ? 2.941 -1.692 -16.006 1.00 92.75 73 SER A CA 1
ATOM 599 C C . SER A 1 73 ? 4.100 -2.607 -15.630 1.00 92.75 73 SER A C 1
ATOM 601 O O . SER A 1 73 ? 4.909 -2.909 -16.501 1.00 92.75 73 SER A O 1
ATOM 603 N N . LEU A 1 74 ? 4.159 -3.096 -14.386 1.00 90.06 74 LEU A N 1
ATOM 604 C CA . LEU A 1 74 ? 5.165 -4.084 -13.975 1.00 90.06 74 LEU A CA 1
ATOM 605 C C . LEU A 1 74 ? 5.059 -5.358 -14.825 1.00 90.06 74 LEU A C 1
ATOM 607 O O . LEU A 1 74 ? 6.044 -5.772 -15.426 1.00 90.06 74 LEU A O 1
ATOM 611 N N . LYS A 1 75 ? 3.842 -5.887 -15.007 1.00 90.50 75 LYS A N 1
ATOM 612 C CA . LYS A 1 75 ? 3.595 -7.056 -15.874 1.00 90.50 75 LYS A CA 1
ATOM 613 C C . LYS A 1 75 ? 3.963 -6.805 -17.336 1.00 90.50 75 LYS A 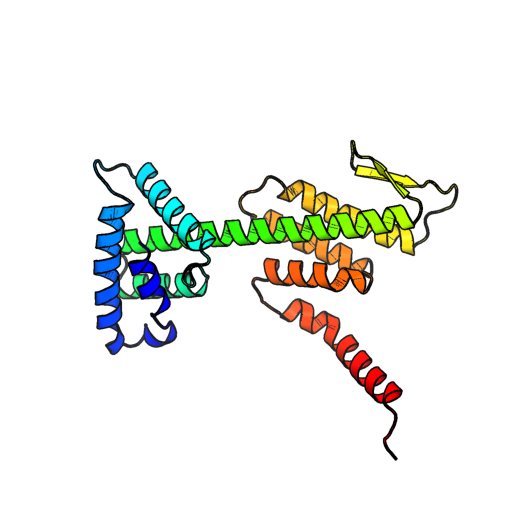C 1
ATOM 615 O O . LYS A 1 75 ? 4.427 -7.705 -18.029 1.00 90.50 75 LYS A O 1
ATOM 620 N N . LYS A 1 76 ? 3.725 -5.587 -17.842 1.00 91.12 76 LYS A N 1
ATOM 621 C CA . LYS A 1 76 ? 4.140 -5.206 -19.203 1.00 91.12 76 LYS A CA 1
ATOM 622 C C . LYS A 1 76 ? 5.663 -5.235 -19.324 1.00 91.12 76 LYS A C 1
ATOM 624 O O . LYS A 1 76 ? 6.162 -5.727 -20.327 1.00 91.12 76 LYS A O 1
ATOM 629 N N . ILE A 1 77 ? 6.376 -4.718 -18.323 1.00 90.38 77 ILE A N 1
ATOM 630 C CA . ILE A 1 77 ? 7.842 -4.703 -18.294 1.00 90.38 77 ILE A CA 1
ATOM 631 C C . ILE A 1 77 ? 8.398 -6.127 -18.242 1.00 90.38 77 ILE A C 1
ATOM 633 O O . ILE A 1 77 ? 9.262 -6.432 -19.054 1.00 90.38 77 ILE A O 1
ATOM 637 N N . GLU A 1 78 ? 7.866 -7.000 -17.380 1.00 88.00 78 GLU A N 1
ATOM 638 C CA . GLU A 1 78 ? 8.248 -8.424 -17.314 1.00 88.00 78 GLU A CA 1
ATOM 639 C C . GLU A 1 78 ? 8.110 -9.101 -18.682 1.00 88.00 78 GLU A C 1
ATOM 641 O O . GLU A 1 78 ? 9.067 -9.667 -19.198 1.00 88.00 78 GLU A O 1
ATOM 646 N N . LYS A 1 79 ? 6.956 -8.939 -19.344 1.00 87.31 79 LYS A N 1
ATOM 647 C CA . LYS A 1 79 ? 6.755 -9.497 -20.687 1.00 87.31 79 LYS A CA 1
ATOM 648 C C . LYS A 1 79 ? 7.729 -8.940 -21.724 1.00 87.31 79 LYS A C 1
ATOM 650 O O . LYS A 1 79 ? 8.199 -9.681 -22.578 1.00 87.31 79 LYS A O 1
ATOM 655 N N . ILE A 1 80 ? 8.008 -7.635 -21.697 1.00 87.69 80 ILE A N 1
ATOM 656 C CA . ILE A 1 80 ? 8.984 -7.032 -22.617 1.00 87.69 80 ILE A CA 1
ATOM 657 C C . ILE A 1 80 ? 10.379 -7.599 -22.340 1.00 87.69 80 ILE A C 1
ATOM 659 O O . ILE A 1 80 ? 11.091 -7.920 -23.285 1.00 87.69 80 ILE A O 1
ATOM 663 N N . TYR A 1 81 ? 10.750 -7.750 -21.070 1.00 85.00 81 TYR A N 1
ATOM 664 C CA . TYR A 1 81 ? 12.022 -8.331 -20.657 1.00 85.00 81 TYR A CA 1
ATOM 665 C C . TYR A 1 81 ? 12.177 -9.771 -21.172 1.00 85.00 81 TYR A C 1
ATOM 667 O O . TYR A 1 81 ? 13.187 -10.083 -21.805 1.00 85.00 81 TYR A O 1
ATOM 675 N N . ASP A 1 82 ? 11.147 -10.607 -21.003 1.00 83.12 82 ASP A N 1
ATOM 676 C CA . ASP A 1 82 ? 11.128 -11.994 -21.487 1.00 83.12 82 ASP A CA 1
ATOM 677 C C . ASP A 1 82 ? 11.272 -12.076 -23.015 1.00 83.12 82 ASP A C 1
ATOM 679 O O . ASP A 1 82 ? 12.035 -12.892 -23.532 1.00 83.12 82 ASP A O 1
ATOM 683 N N . LEU A 1 83 ? 10.585 -11.194 -23.751 1.00 82.00 83 LEU A N 1
ATOM 684 C CA . LEU A 1 83 ? 10.658 -11.132 -25.217 1.00 82.00 83 LEU A CA 1
ATOM 685 C C . LEU A 1 83 ? 12.050 -10.752 -25.740 1.00 82.00 83 LEU A C 1
ATOM 687 O O . LEU A 1 83 ? 12.395 -11.116 -26.863 1.00 82.00 83 LEU A O 1
ATOM 691 N N . LEU A 1 84 ? 12.832 -10.010 -24.955 1.00 77.69 84 LEU A N 1
ATOM 692 C CA . LEU A 1 84 ? 14.181 -9.573 -25.325 1.00 77.69 84 LEU A CA 1
ATOM 693 C C . LEU A 1 84 ? 15.270 -10.570 -24.912 1.00 77.69 84 LEU A C 1
ATOM 695 O O . LEU A 1 84 ? 16.427 -10.392 -25.285 1.00 77.69 84 LEU A O 1
ATOM 699 N N . GLY A 1 85 ? 14.931 -11.613 -24.150 1.00 71.12 85 GLY A N 1
ATOM 700 C CA . GLY A 1 85 ? 15.878 -12.657 -23.750 1.00 71.12 85 GLY A CA 1
ATOM 701 C C . GLY A 1 85 ? 16.909 -12.233 -22.694 1.00 71.12 85 GLY A C 1
ATOM 702 O O . GLY A 1 85 ? 17.839 -12.988 -22.432 1.00 71.12 85 GLY A O 1
ATOM 703 N N . GLY A 1 86 ? 16.760 -11.054 -22.078 1.00 63.91 86 GLY A N 1
ATOM 704 C CA . GLY A 1 86 ? 17.462 -10.671 -20.844 1.00 63.91 86 GLY A CA 1
ATOM 705 C C . GLY A 1 86 ? 18.978 -10.419 -20.922 1.00 63.91 86 GLY A C 1
ATOM 706 O O . GLY A 1 86 ? 19.602 -10.308 -19.870 1.00 63.91 86 GLY A O 1
ATOM 707 N N . GLN A 1 87 ? 19.588 -10.330 -22.113 1.00 61.81 87 GLN A N 1
ATOM 708 C CA . GLN A 1 87 ? 21.057 -10.249 -22.266 1.00 61.81 87 GLN A CA 1
ATOM 709 C C . GLN A 1 87 ? 21.608 -8.909 -22.798 1.00 61.81 87 GLN A C 1
ATOM 711 O O . GLN A 1 87 ? 22.804 -8.816 -23.062 1.00 61.81 87 GLN A O 1
ATOM 716 N N . ASP A 1 88 ? 20.777 -7.872 -22.934 1.00 75.88 88 ASP A N 1
ATOM 717 C CA . ASP A 1 88 ? 21.174 -6.573 -23.509 1.00 75.88 88 ASP A CA 1
ATOM 718 C C . ASP A 1 88 ? 21.084 -5.418 -22.487 1.00 75.88 88 ASP A C 1
ATOM 720 O O . ASP A 1 88 ? 20.408 -5.528 -21.465 1.00 75.88 88 ASP A O 1
ATOM 724 N N . GLU A 1 89 ? 21.722 -4.278 -22.765 1.00 78.69 89 GLU A N 1
ATOM 725 C CA . GLU A 1 89 ? 21.633 -3.041 -21.973 1.00 78.69 89 GLU A CA 1
ATOM 726 C C . GLU A 1 89 ? 20.182 -2.602 -21.722 1.00 78.69 89 GLU A C 1
ATOM 728 O O . GLU A 1 89 ? 19.853 -2.054 -20.669 1.00 78.69 89 GLU A O 1
ATOM 733 N N . ASP A 1 90 ? 19.289 -2.862 -22.677 1.00 82.25 90 ASP A N 1
ATOM 734 C CA . ASP A 1 90 ? 17.863 -2.578 -22.532 1.00 82.25 90 ASP A CA 1
ATOM 735 C C . ASP A 1 90 ? 17.206 -3.425 -21.432 1.00 82.25 90 ASP A C 1
ATOM 737 O O . ASP A 1 90 ? 16.292 -2.948 -20.759 1.00 82.25 90 ASP A O 1
ATOM 741 N N . ALA A 1 91 ? 17.708 -4.635 -21.177 1.00 81.88 91 ALA A N 1
ATOM 742 C CA . ALA A 1 91 ? 17.248 -5.490 -20.088 1.00 81.88 91 ALA A CA 1
ATOM 743 C C . ALA A 1 91 ? 17.562 -4.870 -18.715 1.00 81.88 91 ALA A C 1
ATOM 745 O O . ALA A 1 91 ? 16.715 -4.901 -17.820 1.00 81.88 91 ALA A O 1
ATOM 746 N N . PHE A 1 92 ? 18.729 -4.234 -18.564 1.00 82.38 92 PHE A N 1
ATOM 747 C CA . PHE A 1 92 ? 19.086 -3.501 -17.344 1.00 82.38 92 PHE A CA 1
ATOM 748 C C . PHE A 1 92 ?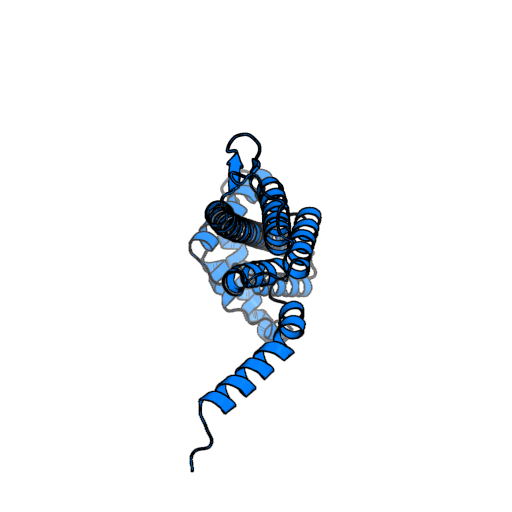 18.178 -2.287 -17.127 1.00 82.38 92 PHE A C 1
ATOM 750 O O . PHE A 1 92 ? 17.614 -2.127 -16.048 1.00 82.38 92 PHE A O 1
ATOM 757 N N . ARG A 1 93 ? 17.935 -1.483 -18.172 1.00 86.88 93 ARG A N 1
ATOM 758 C CA . ARG A 1 93 ? 17.033 -0.316 -18.086 1.00 86.88 93 ARG A CA 1
ATOM 759 C C . ARG A 1 93 ? 15.604 -0.719 -17.718 1.00 86.88 93 ARG A C 1
ATOM 761 O O . ARG A 1 93 ? 14.930 -0.014 -16.968 1.00 86.88 93 ARG A O 1
ATOM 768 N N . LEU A 1 94 ? 15.128 -1.848 -18.246 1.00 88.31 94 LEU A N 1
ATOM 769 C CA . LEU A 1 94 ? 13.828 -2.421 -17.893 1.00 88.31 94 LEU A CA 1
ATOM 770 C C . LEU A 1 94 ? 13.784 -2.872 -16.430 1.00 88.31 94 LEU A C 1
ATOM 772 O O . LEU A 1 94 ? 12.781 -2.629 -15.761 1.00 88.31 94 LEU A O 1
ATOM 776 N N . LEU A 1 95 ? 14.857 -3.487 -15.925 1.00 86.06 95 LEU A N 1
ATOM 777 C CA . LEU A 1 95 ? 14.953 -3.904 -14.527 1.00 86.06 95 LEU A CA 1
ATOM 778 C C . LEU A 1 95 ? 14.939 -2.700 -13.575 1.00 86.06 95 LEU A C 1
ATOM 780 O O . LEU A 1 95 ? 14.151 -2.691 -12.630 1.00 86.06 95 LEU A O 1
ATOM 784 N N . ASP A 1 96 ? 15.717 -1.655 -13.858 1.00 85.81 96 ASP A N 1
ATOM 785 C CA . ASP A 1 96 ? 15.720 -0.414 -13.066 1.00 85.81 96 ASP A CA 1
ATOM 786 C C . ASP A 1 96 ? 14.342 0.261 -13.076 1.00 85.81 96 ASP A C 1
ATOM 788 O O . ASP A 1 96 ? 13.827 0.724 -12.048 1.00 85.81 96 ASP A O 1
ATOM 792 N N . MET A 1 97 ? 13.697 0.269 -14.248 1.00 90.06 97 MET A N 1
ATOM 793 C CA . MET A 1 97 ? 12.331 0.751 -14.411 1.00 90.06 97 MET A CA 1
ATOM 794 C C . MET A 1 97 ? 11.340 -0.047 -13.564 1.00 90.06 97 MET A C 1
ATOM 796 O O . MET A 1 97 ? 10.521 0.557 -12.867 1.00 90.06 97 MET A O 1
ATOM 800 N N . TYR A 1 98 ? 11.427 -1.377 -13.597 1.00 90.94 98 TYR A N 1
ATOM 801 C CA . TYR A 1 98 ? 10.600 -2.272 -12.797 1.00 90.94 98 TYR A CA 1
ATOM 802 C C . TYR A 1 98 ? 10.777 -1.989 -11.301 1.00 90.94 98 TYR A C 1
ATOM 804 O O . TYR A 1 98 ? 9.804 -1.678 -10.613 1.00 90.94 98 TYR A O 1
ATOM 812 N N . GLN A 1 99 ? 12.019 -2.030 -10.810 1.00 88.06 99 GLN A N 1
ATOM 813 C CA . GLN A 1 99 ? 12.343 -1.863 -9.391 1.00 88.06 99 GLN A CA 1
ATOM 814 C C . GLN A 1 99 ? 11.881 -0.506 -8.858 1.00 88.06 99 GLN A C 1
ATOM 816 O O . GLN A 1 99 ? 11.347 -0.409 -7.751 1.00 88.06 99 GLN A O 1
ATOM 821 N N . SER A 1 100 ? 12.020 0.546 -9.662 1.00 92.06 100 SER A N 1
ATOM 822 C CA . SER A 1 100 ? 11.613 1.890 -9.262 1.00 92.06 100 SER A CA 1
ATOM 823 C C . SER A 1 100 ? 10.098 2.060 -9.223 1.00 92.06 100 SER A C 1
ATOM 825 O O . SER A 1 100 ? 9.574 2.659 -8.283 1.00 92.06 100 SER A O 1
ATOM 827 N N . ILE A 1 101 ? 9.366 1.505 -10.197 1.00 91.81 101 ILE A N 1
ATOM 828 C CA . ILE A 1 101 ? 7.895 1.489 -10.154 1.00 91.81 101 ILE A CA 1
ATOM 829 C C . ILE A 1 101 ? 7.410 0.683 -8.945 1.00 91.81 101 ILE A C 1
ATOM 831 O O . ILE A 1 101 ? 6.498 1.129 -8.247 1.00 91.81 101 ILE A O 1
ATOM 835 N N . ASP A 1 102 ? 8.004 -0.482 -8.681 1.00 90.62 102 ASP A N 1
ATOM 836 C CA . ASP A 1 102 ? 7.613 -1.341 -7.561 1.00 90.62 102 ASP A CA 1
ATOM 837 C C . ASP A 1 102 ? 7.885 -0.681 -6.203 1.00 90.62 102 ASP A C 1
ATOM 839 O O . ASP A 1 102 ? 7.008 -0.651 -5.334 1.00 90.62 102 ASP A O 1
ATOM 843 N N . THR A 1 103 ? 9.046 -0.038 -6.057 1.00 91.75 103 THR A N 1
ATOM 844 C CA . THR A 1 103 ? 9.401 0.746 -4.868 1.00 91.75 103 THR A CA 1
ATOM 845 C C . THR A 1 103 ? 8.379 1.851 -4.624 1.00 91.75 103 THR A C 1
ATOM 847 O O . THR A 1 103 ? 7.819 1.954 -3.534 1.00 91.75 103 THR A O 1
ATOM 850 N N . VAL A 1 104 ? 8.064 2.652 -5.646 1.00 93.19 104 VAL A N 1
ATOM 851 C CA . VAL A 1 104 ? 7.108 3.759 -5.507 1.00 93.19 104 VAL A CA 1
ATOM 852 C C . VAL A 1 104 ? 5.687 3.260 -5.228 1.00 93.19 104 VAL A C 1
ATOM 854 O O . VAL A 1 104 ? 4.989 3.830 -4.387 1.00 93.19 104 VAL A O 1
ATOM 857 N N . ASN A 1 105 ? 5.256 2.165 -5.859 1.00 89.94 105 ASN A N 1
ATOM 858 C CA . ASN A 1 105 ? 3.976 1.528 -5.542 1.00 89.94 105 ASN A CA 1
ATOM 859 C C . ASN A 1 105 ? 3.930 1.061 -4.079 1.00 89.94 105 ASN A C 1
ATOM 861 O O . ASN A 1 105 ? 2.924 1.263 -3.394 1.00 89.94 105 ASN A O 1
ATOM 865 N N . SER A 1 106 ? 5.019 0.472 -3.589 1.00 89.38 106 SER A N 1
ATOM 866 C CA . SER A 1 106 ? 5.147 -0.001 -2.210 1.00 89.38 106 SER A CA 1
ATOM 867 C C . SER A 1 106 ? 5.128 1.150 -1.198 1.00 89.38 106 SER A C 1
ATOM 869 O O . SER A 1 106 ? 4.420 1.066 -0.192 1.00 89.38 106 SER A O 1
ATOM 871 N N . GLU A 1 107 ? 5.801 2.265 -1.497 1.00 92.50 107 GLU A N 1
ATOM 872 C CA . GLU A 1 107 ? 5.739 3.507 -0.709 1.00 92.50 107 GLU A CA 1
ATOM 873 C C . GLU A 1 107 ? 4.302 4.056 -0.631 1.00 92.50 107 GLU A C 1
ATOM 875 O O . GLU A 1 107 ? 3.815 4.429 0.441 1.00 92.50 107 GLU A O 1
ATOM 880 N N . GLN A 1 108 ? 3.574 4.064 -1.753 1.00 89.88 108 GLN A N 1
ATOM 881 C CA . GLN A 1 108 ? 2.182 4.519 -1.788 1.00 89.88 108 GLN A CA 1
ATOM 882 C C . GLN A 1 108 ? 1.239 3.607 -0.995 1.00 89.88 108 GLN A C 1
ATOM 884 O O . GLN A 1 108 ? 0.331 4.101 -0.320 1.00 89.88 108 GLN A O 1
ATOM 889 N N . VAL A 1 109 ? 1.426 2.286 -1.069 1.00 87.38 109 VAL A N 1
ATOM 890 C CA . VAL A 1 109 ? 0.668 1.309 -0.269 1.00 87.38 109 VAL A CA 1
ATOM 891 C C . VAL A 1 109 ? 0.926 1.527 1.219 1.00 87.38 109 VAL A C 1
ATOM 893 O O . VAL A 1 109 ? -0.032 1.597 1.993 1.00 87.38 109 VAL A O 1
ATOM 896 N N . ALA A 1 110 ? 2.188 1.707 1.614 1.00 91.94 110 ALA A N 1
ATOM 897 C CA . ALA A 1 110 ? 2.555 1.998 2.994 1.00 91.94 110 ALA A CA 1
ATOM 898 C C . ALA A 1 110 ? 1.890 3.292 3.481 1.00 91.94 110 ALA A C 1
ATOM 900 O O . ALA A 1 110 ? 1.178 3.281 4.481 1.00 91.94 110 ALA A O 1
ATOM 901 N N . SER A 1 111 ? 2.024 4.389 2.730 1.00 92.44 111 SER A N 1
ATOM 902 C CA . SER A 1 111 ? 1.405 5.680 3.057 1.00 92.44 111 SER A CA 1
ATOM 903 C C . SER A 1 111 ? -0.117 5.583 3.236 1.00 92.44 111 SER A C 1
ATOM 905 O O . SER A 1 111 ? -0.657 6.050 4.242 1.00 92.44 111 SER A O 1
ATOM 907 N N . LYS A 1 112 ? -0.818 4.916 2.308 1.00 91.44 112 LYS A N 1
ATOM 908 C CA . LYS A 1 112 ? -2.273 4.704 2.403 1.00 91.44 112 LYS A CA 1
ATOM 909 C C . LYS A 1 112 ? -2.648 3.872 3.625 1.00 91.44 112 LYS A C 1
ATOM 911 O O . LYS A 1 112 ? -3.596 4.231 4.316 1.00 91.44 112 LYS A O 1
ATOM 916 N N . THR A 1 113 ? -1.911 2.794 3.892 1.00 91.56 113 THR A N 1
ATOM 917 C CA . THR A 1 113 ? -2.150 1.918 5.050 1.00 91.56 113 THR A CA 1
ATOM 918 C C . THR A 1 113 ? -2.015 2.702 6.348 1.00 91.56 113 THR A C 1
ATOM 920 O O . THR A 1 113 ? -2.946 2.696 7.144 1.00 91.56 113 THR A O 1
ATOM 923 N N . LYS A 1 114 ? -0.919 3.456 6.511 1.00 95.12 114 LYS A N 1
ATOM 924 C CA . LYS A 1 114 ? -0.684 4.313 7.683 1.00 95.12 114 LYS A CA 1
ATOM 925 C C . LYS A 1 114 ? -1.826 5.291 7.908 1.00 95.12 114 LYS A C 1
ATOM 927 O O . LYS A 1 114 ? -2.346 5.380 9.010 1.00 95.12 114 LYS A O 1
ATOM 932 N N . LYS A 1 115 ? -2.278 5.963 6.847 1.00 95.44 115 LYS A N 1
ATOM 933 C CA . LYS A 1 115 ? -3.414 6.883 6.940 1.00 95.44 115 LYS A CA 1
ATOM 934 C C . LYS A 1 115 ? -4.695 6.179 7.399 1.00 95.44 115 LYS A C 1
ATOM 936 O O . LYS A 1 115 ? -5.368 6.671 8.290 1.00 95.44 115 LYS A O 1
ATOM 941 N N . ILE A 1 116 ? -5.030 5.029 6.810 1.00 95.06 116 ILE A N 1
ATOM 942 C CA . ILE A 1 116 ? -6.239 4.272 7.178 1.00 95.06 116 ILE A CA 1
ATOM 943 C C . ILE A 1 116 ? -6.181 3.816 8.639 1.00 95.06 116 ILE A C 1
ATOM 945 O O . ILE A 1 116 ? -7.188 3.902 9.338 1.00 95.06 116 ILE A O 1
ATOM 949 N N . VAL A 1 117 ? -5.021 3.326 9.081 1.00 96.06 117 VAL A N 1
ATOM 950 C CA . VAL A 1 117 ? -4.791 2.858 10.452 1.00 96.06 117 VAL A CA 1
ATOM 951 C C . VAL A 1 117 ? -4.902 4.018 11.441 1.00 96.06 117 VAL A C 1
ATOM 953 O O . VAL A 1 117 ? -5.676 3.908 12.387 1.00 96.06 117 VAL A O 1
ATOM 956 N N . ALA A 1 118 ? -4.242 5.149 11.177 1.00 96.38 118 ALA A N 1
ATOM 957 C CA . ALA A 1 118 ? -4.328 6.347 12.012 1.00 96.38 118 ALA A CA 1
ATOM 958 C C . ALA A 1 118 ? -5.762 6.905 12.086 1.00 96.38 118 ALA A C 1
ATOM 960 O O . ALA A 1 118 ? -6.265 7.177 13.177 1.00 96.38 118 ALA A O 1
ATOM 961 N N . ASP A 1 119 ? -6.458 7.006 10.947 1.00 96.62 119 ASP A N 1
ATOM 962 C CA . ASP A 1 119 ? -7.850 7.468 10.904 1.00 96.62 119 ASP A CA 1
ATOM 963 C C . ASP A 1 119 ? -8.771 6.521 11.705 1.00 96.62 119 ASP A C 1
ATOM 965 O O . ASP A 1 119 ? -9.680 6.969 12.408 1.00 96.62 119 ASP A O 1
ATOM 969 N N . TYR A 1 120 ? -8.544 5.202 11.626 1.00 97.31 120 TYR A N 1
ATOM 970 C CA . TYR A 1 120 ? -9.332 4.225 12.382 1.00 97.31 120 TYR A CA 1
ATOM 971 C C . TYR A 1 120 ? -9.019 4.270 13.880 1.00 97.31 120 TYR A C 1
ATOM 973 O O . TYR A 1 120 ? -9.934 4.209 14.701 1.00 97.31 120 TYR A O 1
ATOM 981 N N . ARG A 1 121 ? -7.742 4.428 14.240 1.00 96.31 121 ARG A N 1
ATOM 982 C CA . ARG A 1 121 ? -7.295 4.602 15.623 1.00 96.31 121 ARG A CA 1
ATOM 983 C C . ARG A 1 121 ? -7.982 5.801 16.267 1.00 96.31 121 ARG A C 1
ATOM 985 O O . ARG A 1 121 ? -8.567 5.653 17.334 1.00 96.31 121 ARG A O 1
ATOM 992 N N . ALA A 1 122 ? -7.981 6.950 15.590 1.00 95.94 122 ALA A N 1
ATOM 993 C CA . ALA A 1 122 ? -8.641 8.164 16.066 1.00 95.94 122 ALA A CA 1
ATOM 994 C C . ALA A 1 122 ? -10.156 7.965 16.242 1.00 95.94 122 ALA A C 1
ATOM 996 O O . ALA A 1 122 ? -10.736 8.372 17.245 1.00 95.94 122 ALA A O 1
ATOM 997 N N . HIS A 1 123 ? -10.805 7.268 15.303 1.00 96.62 123 HIS A N 1
ATOM 998 C CA . HIS A 1 123 ? -12.226 6.924 15.418 1.00 96.62 123 HIS A CA 1
ATOM 999 C C . HIS A 1 123 ? -12.527 6.042 16.640 1.00 96.62 123 HIS A C 1
ATOM 1001 O O . HIS A 1 123 ? -13.533 6.243 17.320 1.00 96.62 123 HIS A O 1
ATOM 1007 N N . LEU A 1 124 ? -11.668 5.063 16.930 1.00 96.06 124 LEU A N 1
ATOM 1008 C CA . LEU A 1 124 ? -11.797 4.211 18.112 1.00 96.06 124 LEU A CA 1
ATOM 1009 C C . LEU A 1 124 ? -11.511 4.981 19.408 1.00 96.06 124 LEU A C 1
ATOM 1011 O O . LEU A 1 124 ? -12.237 4.777 20.378 1.00 96.06 124 LEU A O 1
ATOM 1015 N N . ALA A 1 125 ? -10.524 5.880 19.407 1.00 94.94 125 ALA A N 1
ATOM 1016 C CA . ALA A 1 125 ? -10.203 6.744 20.543 1.00 94.94 125 ALA A CA 1
ATOM 1017 C C . ALA A 1 125 ? -11.408 7.603 20.952 1.00 94.94 125 ALA A C 1
ATOM 1019 O O . ALA A 1 125 ? -11.850 7.529 22.095 1.00 94.94 125 ALA A O 1
ATOM 1020 N N . ASN A 1 126 ? -12.033 8.290 19.991 1.00 94.81 126 ASN A N 1
ATOM 1021 C CA . ASN A 1 126 ? -13.235 9.092 20.244 1.00 94.81 126 ASN A CA 1
ATOM 1022 C C . ASN A 1 126 ? -14.365 8.250 20.861 1.00 94.81 126 ASN A C 1
ATOM 1024 O O . ASN A 1 126 ? -15.023 8.664 21.811 1.00 94.81 126 ASN A O 1
ATOM 1028 N N . LYS A 1 127 ? -14.571 7.022 20.365 1.00 94.19 127 LYS A N 1
ATOM 1029 C CA . LYS A 1 127 ? -15.568 6.101 20.935 1.00 94.19 127 LYS A CA 1
ATOM 1030 C C . LYS A 1 127 ? -15.234 5.659 22.358 1.00 94.19 127 LYS A C 1
ATOM 1032 O O . LYS A 1 127 ? -16.148 5.383 23.128 1.00 94.19 127 LYS A O 1
ATOM 1037 N N . ILE A 1 128 ? -13.955 5.498 22.681 1.00 92.94 128 ILE A N 1
ATOM 1038 C CA . ILE A 1 128 ? -13.490 5.129 24.022 1.00 92.94 128 ILE A CA 1
ATOM 1039 C C . ILE A 1 128 ? -13.759 6.285 24.991 1.00 92.94 128 ILE A C 1
ATOM 1041 O O . ILE A 1 128 ? -14.355 6.061 26.047 1.00 92.94 128 ILE A O 1
ATOM 1045 N N . GLU A 1 129 ? -13.455 7.516 24.586 1.00 91.75 129 GLU A N 1
ATOM 1046 C CA . GLU A 1 129 ? -13.748 8.733 25.353 1.00 91.75 129 GLU A CA 1
ATOM 1047 C C . GLU A 1 129 ? -15.251 8.922 25.601 1.00 91.75 129 GLU A C 1
ATOM 1049 O O . GLU A 1 129 ? -15.673 9.134 26.738 1.00 91.75 129 GLU A O 1
ATOM 1054 N N . GLU A 1 130 ? -16.096 8.712 24.583 1.00 91.50 130 GLU A N 1
ATOM 1055 C CA . GLU A 1 130 ? -17.565 8.723 24.717 1.00 91.50 130 GLU A CA 1
ATOM 1056 C C . GLU A 1 130 ? -18.101 7.687 25.725 1.00 91.50 130 GLU A C 1
ATOM 1058 O O . GLU A 1 130 ? -19.241 7.785 26.188 1.00 91.50 130 GLU A O 1
ATOM 1063 N N . LYS A 1 131 ? -17.311 6.657 26.049 1.00 89.06 131 LYS A N 1
ATOM 1064 C CA . LYS A 1 131 ? -17.646 5.633 27.050 1.00 89.06 131 LYS A CA 1
ATOM 1065 C C . LYS A 1 131 ? -17.054 5.919 28.429 1.00 89.06 131 LYS A C 1
ATOM 1067 O O . LYS A 1 131 ? -17.201 5.071 29.310 1.00 89.06 131 LYS A O 1
ATOM 1072 N N . GLY A 1 132 ? -16.466 7.100 28.628 1.00 87.94 132 GLY A N 1
ATOM 1073 C CA . GLY A 1 132 ? -15.919 7.547 29.905 1.00 87.94 132 GLY A CA 1
ATOM 1074 C C . GLY A 1 132 ? -14.555 6.943 30.222 1.00 87.94 132 GLY A C 1
ATOM 1075 O O . GLY A 1 132 ? -14.263 6.686 31.385 1.00 87.94 132 GL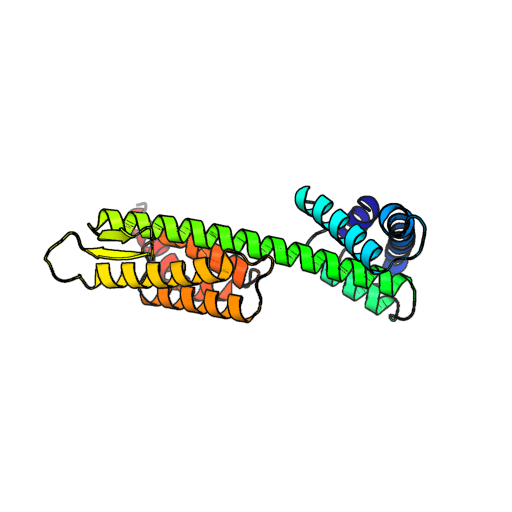Y A O 1
ATOM 1076 N N . PHE A 1 133 ? -13.737 6.672 29.209 1.00 89.19 133 PHE A N 1
ATOM 1077 C CA . PHE A 1 133 ? -12.340 6.284 29.393 1.00 89.19 133 PHE A CA 1
ATOM 1078 C C . PHE A 1 133 ? -11.424 7.426 28.948 1.00 89.19 133 PHE A C 1
ATOM 1080 O O . PHE A 1 133 ? -11.736 8.128 27.992 1.00 89.19 133 PHE A O 1
ATOM 1087 N N . ILE A 1 134 ? -10.286 7.590 29.615 1.00 86.88 134 ILE A N 1
ATOM 1088 C CA . ILE A 1 134 ? -9.215 8.502 29.205 1.00 86.88 134 ILE A CA 1
ATOM 1089 C C . ILE A 1 134 ? -8.085 7.676 28.610 1.00 86.88 134 ILE A C 1
ATOM 1091 O O . ILE A 1 134 ? -7.678 6.670 29.192 1.00 86.88 134 ILE A O 1
ATOM 1095 N N . ILE A 1 135 ? -7.570 8.125 27.469 1.00 86.25 135 ILE A N 1
ATOM 1096 C CA . ILE A 1 135 ? -6.355 7.591 26.861 1.00 86.25 135 ILE A CA 1
ATOM 1097 C C . ILE A 1 135 ? -5.202 8.515 27.255 1.00 86.25 135 ILE A C 1
ATOM 1099 O O . ILE A 1 135 ? -5.229 9.711 26.970 1.00 86.25 135 ILE A O 1
ATOM 1103 N N . SER A 1 136 ? -4.204 7.966 27.935 1.00 82.75 136 SER A N 1
ATOM 1104 C CA . SER A 1 136 ? -2.986 8.676 28.314 1.00 82.75 136 SER A CA 1
ATOM 1105 C C . SER A 1 136 ? -2.149 9.010 27.080 1.00 82.75 136 SER A C 1
ATOM 1107 O O . SER A 1 136 ? -1.831 8.137 26.273 1.00 82.75 136 SER A O 1
ATOM 1109 N N . SER A 1 137 ? -1.746 10.273 26.954 1.00 76.81 137 SER A N 1
ATOM 1110 C CA . SER A 1 137 ? -0.884 10.737 25.861 1.00 76.81 137 SER A CA 1
ATOM 1111 C C . SER A 1 137 ? 0.567 10.254 25.974 1.00 76.81 137 SER A C 1
ATOM 1113 O O . SER A 1 137 ? 1.303 10.347 24.995 1.00 76.81 137 SER A O 1
ATOM 1115 N N . GLU A 1 138 ? 1.002 9.794 27.153 1.00 75.75 138 GLU A N 1
ATOM 1116 C CA . GLU A 1 138 ? 2.400 9.405 27.403 1.00 75.75 138 GLU A CA 1
ATOM 1117 C C . GLU A 1 138 ? 2.688 7.959 26.990 1.00 75.75 138 GLU A C 1
ATOM 1119 O O . GLU A 1 138 ? 3.738 7.676 26.416 1.00 75.75 138 GLU A O 1
ATOM 1124 N N . ASP A 1 139 ? 1.753 7.049 27.261 1.00 76.81 139 ASP A N 1
ATOM 1125 C CA . ASP A 1 139 ? 1.948 5.604 27.114 1.00 76.81 139 ASP A CA 1
ATOM 1126 C C . ASP A 1 139 ? 0.772 4.889 26.431 1.00 76.81 139 ASP A C 1
ATOM 1128 O O . ASP A 1 139 ? 0.740 3.661 26.389 1.00 76.81 139 ASP A O 1
ATOM 1132 N N . ASN A 1 140 ? -0.204 5.635 25.899 1.00 77.62 140 ASN A N 1
ATOM 1133 C CA . ASN A 1 140 ? -1.448 5.101 25.336 1.00 77.62 140 ASN A CA 1
ATOM 1134 C C . ASN A 1 140 ? -2.245 4.211 26.311 1.00 77.62 140 ASN A C 1
ATOM 1136 O O . ASN A 1 140 ? -3.136 3.476 25.871 1.00 77.62 140 ASN A O 1
ATOM 1140 N N . SER A 1 141 ? -1.968 4.278 27.620 1.00 81.69 141 SER A N 1
ATOM 1141 C CA . SER A 1 141 ? -2.722 3.531 28.626 1.00 81.69 141 SER A CA 1
ATOM 1142 C C . SER A 1 141 ? -4.156 4.043 28.732 1.00 81.69 141 SER A C 1
ATOM 1144 O O . SER A 1 141 ? -4.445 5.215 28.483 1.00 81.69 141 SER A O 1
ATOM 1146 N N . ILE A 1 142 ? -5.079 3.145 29.076 1.00 83.81 142 ILE A N 1
ATOM 1147 C CA . ILE A 1 142 ? -6.509 3.449 29.130 1.00 83.81 142 ILE A CA 1
ATOM 1148 C C . ILE A 1 142 ? -6.975 3.380 30.578 1.00 83.81 142 ILE A C 1
ATOM 1150 O O . ILE A 1 142 ? -6.887 2.335 31.221 1.00 83.81 142 ILE A O 1
ATOM 1154 N N . VAL A 1 143 ? -7.514 4.491 31.076 1.00 82.06 143 VAL A N 1
ATOM 1155 C CA . VAL A 1 143 ? -8.028 4.617 32.442 1.00 82.06 143 VAL A CA 1
ATOM 1156 C C . VAL A 1 143 ? -9.538 4.826 32.395 1.00 82.06 143 VAL A C 1
ATOM 1158 O O . VAL A 1 143 ? -10.032 5.698 31.684 1.00 82.06 143 VAL A O 1
ATOM 1161 N N . SER A 1 144 ? -10.294 4.025 33.147 1.00 82.69 144 SER A N 1
ATOM 1162 C CA . SER A 1 144 ? -11.740 4.228 33.307 1.00 82.69 144 SER A CA 1
ATOM 1163 C C . SER A 1 144 ? -12.006 5.388 34.265 1.00 82.69 144 SER A C 1
ATOM 1165 O O . SER A 1 144 ? -11.478 5.396 35.373 1.00 82.69 144 SER A O 1
ATOM 1167 N N . LEU A 1 145 ? -12.866 6.332 33.873 1.00 78.00 145 LEU A N 1
ATOM 1168 C CA . LEU A 1 145 ? -13.397 7.364 34.775 1.00 78.00 145 LEU A CA 1
ATOM 1169 C C . LEU A 1 145 ? -14.563 6.862 35.629 1.00 78.00 145 LEU A C 1
ATOM 1171 O O . LEU A 1 145 ? -14.975 7.533 36.570 1.00 78.00 145 LEU A O 1
ATOM 1175 N N . ASN A 1 146 ? -15.113 5.697 35.289 1.00 76.50 146 ASN A N 1
ATOM 1176 C CA . ASN A 1 146 ? -16.213 5.089 36.018 1.00 76.50 146 ASN A CA 1
ATOM 1177 C C . ASN A 1 146 ? -15.665 4.054 37.006 1.00 76.50 146 ASN A C 1
ATOM 1179 O O . ASN A 1 146 ? -14.907 3.170 36.604 1.00 76.50 146 ASN A O 1
ATOM 1183 N N . GLU A 1 147 ? -16.122 4.102 38.259 1.00 66.81 147 GLU A N 1
ATOM 1184 C CA . GLU A 1 147 ? -15.788 3.139 39.328 1.00 66.81 147 GLU A CA 1
ATOM 1185 C C . GLU A 1 147 ? -16.468 1.756 39.152 1.00 66.81 147 GLU A C 1
ATOM 1187 O O . GLU A 1 147 ? -16.533 0.958 40.083 1.00 66.81 147 GLU A O 1
ATOM 1192 N N . GLY A 1 148 ? -17.008 1.462 37.964 1.00 72.50 148 GLY A N 1
ATOM 1193 C CA . GLY A 1 148 ? -17.728 0.222 37.660 1.00 72.50 148 GLY A CA 1
ATOM 1194 C C . GLY A 1 148 ? -16.904 -0.789 36.861 1.00 72.50 148 GLY A C 1
ATOM 1195 O O . GLY A 1 148 ? -15.921 -0.442 36.208 1.00 72.50 148 GLY A O 1
ATOM 1196 N N . GLU A 1 149 ? -17.344 -2.050 36.864 1.00 82.06 149 GLU A N 1
ATOM 1197 C CA . GLU A 1 149 ? -16.748 -3.095 36.027 1.00 82.06 149 GLU A CA 1
ATOM 1198 C C . GLU A 1 149 ? -16.905 -2.781 34.530 1.00 82.06 149 GLU A C 1
ATOM 1200 O O . GLU A 1 149 ? -17.968 -2.368 34.055 1.00 82.06 149 GLU A O 1
ATOM 1205 N N . ILE A 1 150 ? -15.839 -3.028 33.763 1.00 87.56 150 ILE A N 1
ATOM 1206 C CA . ILE A 1 150 ? -15.840 -2.878 32.307 1.00 87.56 150 ILE A CA 1
ATOM 1207 C C . ILE A 1 150 ? -16.825 -3.882 31.704 1.00 87.56 150 ILE A C 1
ATOM 1209 O O . ILE A 1 150 ? -16.677 -5.099 31.823 1.00 87.56 150 ILE A O 1
ATOM 1213 N N . THR A 1 151 ? -17.828 -3.377 30.989 1.00 90.44 151 THR A N 1
ATOM 1214 C CA . THR A 1 151 ? -18.807 -4.239 30.322 1.00 90.44 151 THR A CA 1
ATOM 1215 C C . THR A 1 151 ? -18.161 -5.040 29.183 1.00 90.44 151 THR A C 1
ATOM 1217 O O . THR A 1 151 ? -17.237 -4.557 28.520 1.00 90.44 151 THR A O 1
ATOM 1220 N N . PRO A 1 152 ? -18.715 -6.208 28.804 1.00 92.00 152 PRO A N 1
ATOM 1221 C CA . PRO A 1 152 ? -18.216 -6.970 27.656 1.00 92.00 152 PRO A CA 1
ATOM 1222 C C . PRO A 1 152 ? -18.207 -6.187 26.333 1.00 92.00 152 PRO A C 1
ATOM 1224 O O . PRO A 1 152 ? -17.426 -6.493 25.431 1.00 92.00 152 PRO A O 1
ATOM 1227 N N . LYS A 1 153 ? -19.090 -5.187 26.178 1.00 91.06 153 LYS A N 1
ATOM 1228 C CA . LYS A 1 153 ? -19.108 -4.314 24.994 1.00 91.06 153 LYS A CA 1
ATOM 1229 C C . LYS A 1 153 ? -17.939 -3.326 25.014 1.00 91.06 153 LYS A C 1
ATOM 1231 O O . LYS A 1 153 ? -17.323 -3.125 23.970 1.00 91.06 153 LYS A O 1
ATOM 1236 N N . GLN A 1 154 ? -17.630 -2.745 26.174 1.00 91.56 154 GLN A N 1
ATOM 1237 C CA . GLN A 1 154 ? -16.470 -1.868 26.342 1.00 91.56 154 GLN A CA 1
ATOM 1238 C C . GLN A 1 154 ? -15.170 -2.648 26.152 1.00 91.56 154 GLN A C 1
ATOM 1240 O O . GLN A 1 154 ? -14.359 -2.231 25.338 1.00 91.56 154 GLN A O 1
ATOM 1245 N N . GLN A 1 155 ? -15.025 -3.835 26.753 1.00 93.69 155 GLN A N 1
ATOM 1246 C CA . GLN A 1 155 ? -13.824 -4.658 26.565 1.00 93.69 155 GLN A CA 1
ATOM 1247 C C . GLN A 1 155 ? -13.554 -4.958 25.085 1.00 93.69 155 GLN A C 1
ATOM 1249 O O . GLN A 1 155 ? -12.428 -4.852 24.613 1.00 93.69 155 GLN A O 1
ATOM 1254 N N . LYS A 1 156 ? -14.599 -5.276 24.311 1.00 95.19 156 LYS A N 1
ATOM 1255 C CA . LYS A 1 156 ? -14.462 -5.478 22.863 1.00 95.19 156 LYS A CA 1
ATOM 1256 C C . LYS A 1 156 ? -13.969 -4.233 22.138 1.00 95.19 156 LYS A C 1
ATOM 1258 O O . LYS A 1 156 ? -13.207 -4.378 21.193 1.00 95.19 156 LYS A O 1
ATOM 1263 N N . LEU A 1 157 ? -14.430 -3.042 22.522 1.00 95.19 157 LEU A N 1
ATOM 1264 C CA . LEU A 1 157 ? -13.965 -1.781 21.944 1.00 95.19 157 LEU A CA 1
ATOM 1265 C C . LEU A 1 157 ? -12.484 -1.539 22.273 1.00 95.19 157 LEU A C 1
ATOM 1267 O O . LEU A 1 157 ? -11.720 -1.240 21.358 1.00 95.19 157 LEU A O 1
ATOM 1271 N N . LEU A 1 158 ? -12.088 -1.752 23.532 1.00 94.56 158 LEU A N 1
ATOM 1272 C CA . LEU A 1 158 ? -10.698 -1.639 23.988 1.00 94.56 158 LEU A CA 1
ATOM 1273 C C . LEU A 1 158 ? -9.779 -2.585 23.206 1.00 94.56 158 LEU A C 1
ATOM 1275 O O . LEU A 1 158 ? -8.824 -2.127 22.590 1.00 94.56 158 LEU A O 1
ATOM 1279 N N . ASN A 1 159 ? -10.153 -3.863 23.079 1.00 95.56 159 ASN A N 1
ATOM 1280 C CA . ASN A 1 159 ? -9.385 -4.851 22.314 1.00 95.56 159 ASN A CA 1
ATOM 1281 C C . ASN A 1 159 ? -9.147 -4.428 20.849 1.00 95.56 159 ASN A C 1
ATOM 1283 O O . ASN A 1 159 ? -8.105 -4.733 20.270 1.00 95.56 159 ASN A O 1
ATOM 1287 N N . ARG A 1 160 ? -10.123 -3.759 20.208 1.00 96.75 160 ARG A N 1
ATOM 1288 C CA . ARG A 1 160 ? -9.947 -3.243 18.836 1.00 96.75 160 ARG A CA 1
ATOM 1289 C C . ARG A 1 160 ? -8.986 -2.064 18.808 1.00 96.75 160 ARG A C 1
ATOM 1291 O O . ARG A 1 160 ? -8.131 -2.006 17.931 1.00 96.75 160 ARG A O 1
ATOM 1298 N N . TYR A 1 161 ? -9.135 -1.137 19.749 1.00 96.56 161 TYR A N 1
ATOM 1299 C CA . TYR A 1 161 ? -8.264 0.028 19.848 1.00 96.56 161 TYR A CA 1
ATOM 1300 C C . TYR A 1 161 ? -6.815 -0.362 20.119 1.00 96.56 161 TYR A C 1
ATOM 1302 O O . TYR A 1 161 ? -5.929 0.149 19.442 1.00 96.56 161 TYR A O 1
ATOM 1310 N N . GLU A 1 162 ? -6.573 -1.297 21.035 1.00 95.38 162 GLU A N 1
ATOM 1311 C CA . GLU A 1 162 ? -5.235 -1.810 21.339 1.00 95.38 162 GLU A CA 1
ATOM 1312 C C . GLU A 1 162 ? -4.597 -2.449 20.103 1.00 95.38 162 GLU A C 1
ATOM 1314 O O . GLU A 1 162 ? -3.472 -2.110 19.743 1.00 95.38 162 GLU A O 1
ATOM 1319 N N . ALA A 1 163 ? -5.338 -3.301 19.386 1.00 95.81 163 ALA A N 1
ATOM 1320 C CA . ALA A 1 163 ? -4.840 -3.941 18.169 1.00 95.81 163 ALA A CA 1
ATOM 1321 C C . ALA A 1 163 ? -4.467 -2.928 17.074 1.00 95.81 163 ALA A C 1
ATOM 1323 O O . ALA A 1 163 ? -3.441 -3.074 16.409 1.00 95.81 163 ALA A O 1
ATOM 1324 N N . ILE A 1 164 ? -5.292 -1.896 16.879 1.00 96.75 164 ILE A N 1
ATOM 1325 C CA . ILE A 1 164 ? -5.035 -0.853 15.880 1.00 96.75 164 ILE A CA 1
ATOM 1326 C C . ILE A 1 164 ? -3.927 0.104 16.330 1.00 96.75 164 ILE A C 1
ATOM 1328 O O . ILE A 1 164 ? -3.133 0.521 15.494 1.00 96.75 164 ILE A O 1
ATOM 1332 N N . SER A 1 165 ? -3.826 0.413 17.623 1.00 95.62 165 SER A N 1
ATOM 1333 C CA . SER A 1 165 ? -2.761 1.262 18.172 1.00 95.62 165 SER A CA 1
ATOM 1334 C C . SER A 1 165 ? -1.399 0.585 18.073 1.00 95.62 165 SER A C 1
ATOM 1336 O O . SER A 1 165 ? -0.457 1.197 17.580 1.00 95.62 165 SER A O 1
ATOM 1338 N N . ALA A 1 166 ? -1.314 -0.702 18.418 1.00 94.94 166 ALA A N 1
ATOM 1339 C CA . ALA A 1 166 ? -0.090 -1.483 18.257 1.00 94.94 166 ALA A CA 1
ATOM 1340 C C . ALA A 1 166 ? 0.350 -1.560 16.784 1.00 94.94 166 ALA A C 1
ATOM 1342 O O . ALA A 1 166 ? 1.536 -1.436 16.470 1.00 94.94 166 ALA A O 1
ATOM 1343 N N . LEU A 1 167 ? -0.606 -1.724 15.860 1.00 95.56 167 LEU A N 1
ATOM 1344 C CA . LEU A 1 167 ? -0.312 -1.675 14.430 1.00 95.56 167 LEU A CA 1
ATOM 1345 C C . LEU A 1 167 ? 0.198 -0.291 14.010 1.00 95.56 167 LEU A C 1
ATOM 1347 O O . LEU A 1 167 ? 1.195 -0.225 13.296 1.00 95.56 167 LEU A O 1
ATOM 1351 N N . ASP A 1 168 ? -0.469 0.785 14.438 1.00 96.25 168 ASP A N 1
ATOM 1352 C CA . ASP A 1 168 ? -0.106 2.171 14.123 1.00 96.25 168 ASP A CA 1
ATOM 1353 C C . ASP A 1 168 ? 1.330 2.482 14.555 1.00 96.25 168 ASP A C 1
ATOM 1355 O O . ASP A 1 168 ? 2.147 2.873 13.723 1.00 96.25 168 ASP A O 1
ATOM 1359 N N . GLU A 1 169 ? 1.667 2.204 15.817 1.00 94.62 169 GLU A N 1
ATOM 1360 C CA . GLU A 1 169 ? 3.011 2.385 16.379 1.00 94.62 169 GLU A CA 1
ATOM 1361 C C . GLU A 1 169 ? 4.073 1.642 15.566 1.00 94.62 169 GLU A C 1
ATOM 1363 O O . GLU A 1 169 ? 5.116 2.204 15.217 1.00 94.62 169 GLU A O 1
ATOM 1368 N N . ARG A 1 170 ? 3.784 0.391 15.193 1.00 94.81 170 ARG A N 1
ATOM 1369 C CA . ARG A 1 170 ? 4.702 -0.445 14.420 1.00 94.81 170 ARG A CA 1
ATOM 1370 C C . ARG A 1 170 ? 5.002 0.125 13.034 1.00 94.81 170 ARG A C 1
ATOM 1372 O O . ARG A 1 170 ? 6.142 0.043 12.567 1.00 94.81 170 ARG A O 1
ATOM 1379 N N . ILE A 1 171 ? 3.990 0.648 12.343 1.00 95.12 171 ILE A N 1
ATOM 1380 C CA . ILE A 1 171 ? 4.129 1.073 10.944 1.00 95.12 171 ILE A CA 1
ATOM 1381 C C . ILE A 1 171 ? 4.424 2.567 10.788 1.00 95.12 171 ILE A C 1
ATOM 1383 O O . ILE A 1 171 ? 4.856 2.968 9.708 1.00 95.12 171 ILE A O 1
ATOM 1387 N N . HIS A 1 172 ? 4.226 3.388 11.824 1.00 93.31 172 HIS A N 1
ATOM 1388 C CA . HIS A 1 172 ? 4.235 4.855 11.752 1.00 93.31 172 HIS A CA 1
ATOM 1389 C C . HIS A 1 172 ? 5.445 5.424 10.986 1.00 93.31 172 HIS A C 1
ATOM 1391 O O . HIS A 1 172 ? 5.302 6.143 9.986 1.00 93.31 172 HIS A O 1
ATOM 1397 N N . ASN A 1 173 ? 6.644 5.003 11.393 1.00 93.31 173 ASN A N 1
ATOM 1398 C CA . ASN A 1 173 ? 7.917 5.491 10.857 1.00 93.31 173 ASN A CA 1
ATOM 1399 C C . ASN A 1 173 ? 8.421 4.710 9.634 1.00 93.31 173 ASN A C 1
ATOM 1401 O O . ASN A 1 173 ? 9.473 5.033 9.082 1.00 93.31 173 ASN A O 1
ATOM 1405 N N . LYS A 1 174 ? 7.687 3.691 9.170 1.00 94.19 174 LYS A N 1
ATOM 1406 C CA . LYS A 1 174 ? 8.117 2.868 8.038 1.00 94.19 174 LYS A CA 1
ATOM 1407 C C . LYS A 1 174 ? 7.780 3.526 6.703 1.00 94.19 174 LYS A C 1
ATOM 1409 O O . LYS A 1 174 ? 6.673 4.032 6.482 1.00 94.19 174 LYS A O 1
ATOM 1414 N N . ARG A 1 175 ? 8.753 3.509 5.789 1.00 93.00 175 ARG A N 1
ATOM 1415 C CA . ARG A 1 175 ? 8.599 3.986 4.406 1.00 93.00 175 ARG A CA 1
ATOM 1416 C C . ARG A 1 175 ? 7.914 2.947 3.516 1.00 93.00 175 ARG A C 1
ATOM 1418 O O . ARG A 1 175 ? 7.082 3.306 2.691 1.00 93.00 175 ARG A O 1
ATOM 1425 N N . ILE A 1 176 ? 8.255 1.677 3.713 1.00 91.94 176 ILE A N 1
ATOM 1426 C CA . ILE A 1 176 ? 7.704 0.506 3.025 1.00 91.94 176 ILE A CA 1
ATOM 1427 C C . ILE A 1 176 ? 7.300 -0.509 4.100 1.00 91.94 176 ILE A C 1
ATOM 1429 O O . ILE A 1 176 ? 7.955 -0.583 5.138 1.00 91.94 176 ILE A O 1
ATOM 1433 N N . LEU A 1 177 ? 6.218 -1.253 3.860 1.00 89.50 177 LEU A N 1
ATOM 1434 C CA . LEU 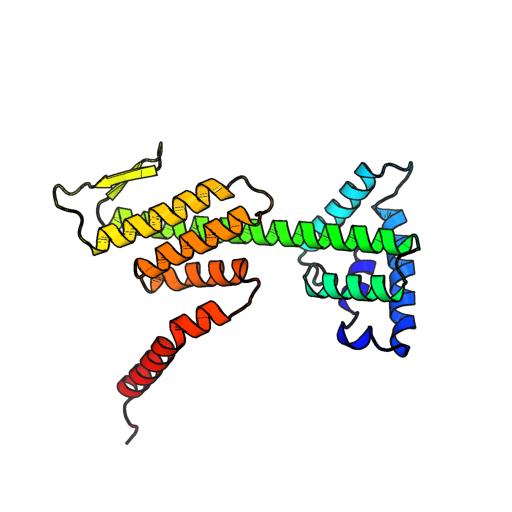A 1 177 ? 5.755 -2.317 4.753 1.00 89.50 177 LEU A CA 1
ATOM 1435 C C . LEU A 1 177 ? 6.303 -3.663 4.287 1.00 89.50 177 LEU A C 1
ATOM 1437 O O . LEU A 1 177 ? 6.050 -4.075 3.150 1.00 89.50 177 LEU A O 1
ATOM 1441 N N . ASP A 1 178 ? 7.019 -4.342 5.174 1.00 89.56 178 ASP A N 1
ATOM 1442 C CA . ASP A 1 178 ? 7.528 -5.689 4.930 1.00 89.56 178 ASP A CA 1
ATOM 1443 C C . ASP A 1 178 ? 6.428 -6.758 5.123 1.00 89.56 178 ASP A C 1
ATOM 1445 O O . ASP A 1 178 ? 5.280 -6.460 5.469 1.00 89.56 178 ASP A O 1
ATOM 1449 N N . GLU A 1 179 ? 6.740 -8.029 4.855 1.00 84.94 179 GLU A N 1
ATOM 1450 C CA . GLU A 1 179 ? 5.770 -9.121 5.034 1.00 84.94 179 GLU A CA 1
ATOM 1451 C C . GLU A 1 179 ? 5.364 -9.330 6.499 1.00 84.94 179 GLU A C 1
ATOM 1453 O O . GLU A 1 179 ? 4.228 -9.728 6.768 1.00 84.94 179 GLU A O 1
ATOM 1458 N N . SER A 1 180 ? 6.246 -9.017 7.452 1.00 91.00 180 SER A N 1
ATOM 1459 C CA . SER A 1 180 ? 5.917 -9.093 8.875 1.00 91.00 180 SER A CA 1
ATOM 1460 C C . SER A 1 180 ? 4.883 -8.024 9.235 1.00 91.00 180 SER A C 1
ATOM 1462 O O . SER A 1 180 ? 3.883 -8.342 9.868 1.00 91.00 180 SER A O 1
ATOM 1464 N N . ASP A 1 181 ? 5.028 -6.797 8.735 1.00 91.00 181 ASP A N 1
ATOM 1465 C CA . ASP A 1 181 ? 4.044 -5.723 8.916 1.00 91.00 181 ASP A CA 1
ATOM 1466 C C . ASP A 1 181 ? 2.690 -6.066 8.300 1.00 91.00 181 ASP A C 1
ATOM 1468 O O . ASP A 1 181 ? 1.643 -5.814 8.896 1.00 91.00 181 ASP A O 1
ATOM 1472 N N . LYS A 1 182 ? 2.689 -6.675 7.109 1.00 86.56 182 LYS A N 1
ATOM 1473 C CA . LYS A 1 182 ? 1.452 -7.145 6.470 1.00 86.56 182 LYS A CA 1
ATOM 1474 C C . LYS A 1 182 ? 0.794 -8.262 7.280 1.00 86.56 182 LYS A C 1
ATOM 1476 O O . LYS A 1 182 ? -0.434 -8.331 7.318 1.00 86.56 182 LYS A O 1
ATOM 1481 N N . SER A 1 183 ? 1.584 -9.136 7.904 1.00 86.19 183 SER A N 1
ATOM 1482 C CA . SER A 1 183 ? 1.082 -10.182 8.797 1.00 86.19 183 SER A CA 1
ATOM 1483 C C . SER A 1 183 ? 0.444 -9.586 10.052 1.00 86.19 183 SER A C 1
ATOM 1485 O O . SER A 1 183 ? -0.690 -9.932 10.376 1.00 86.19 183 SER A O 1
ATOM 1487 N N . GLU A 1 184 ? 1.109 -8.627 10.695 1.00 91.12 184 GLU A N 1
ATOM 1488 C CA . GLU A 1 184 ? 0.556 -7.908 11.850 1.00 91.12 184 GLU A CA 1
ATOM 1489 C C . GLU A 1 184 ? -0.725 -7.155 11.492 1.00 91.12 184 GLU A C 1
ATOM 1491 O O . GLU A 1 184 ? -1.715 -7.213 12.216 1.00 91.12 184 GLU A O 1
ATOM 1496 N N . ALA A 1 185 ? -0.766 -6.510 10.324 1.00 89.25 185 ALA A N 1
ATOM 1497 C CA . ALA A 1 185 ? -1.963 -5.816 9.869 1.00 89.25 185 ALA A CA 1
ATOM 1498 C C . ALA A 1 185 ? -3.152 -6.778 9.669 1.00 89.25 185 ALA A C 1
ATOM 1500 O O . ALA A 1 185 ? -4.292 -6.440 9.999 1.00 89.25 185 ALA A O 1
ATOM 1501 N N . LYS A 1 186 ? -2.898 -8.001 9.178 1.00 86.56 186 LYS A N 1
ATOM 1502 C CA . LYS A 1 186 ? -3.916 -9.065 9.090 1.00 86.56 186 LYS A CA 1
ATOM 1503 C C . LYS A 1 186 ? -4.361 -9.542 10.472 1.00 86.56 186 LYS A C 1
ATOM 1505 O O . LYS A 1 186 ? -5.553 -9.766 10.670 1.00 86.56 186 LYS A O 1
ATOM 1510 N N . GLN A 1 187 ? -3.437 -9.681 11.419 1.00 89.44 187 GLN A N 1
ATOM 1511 C CA . GLN A 1 187 ? -3.750 -10.078 12.791 1.00 89.44 187 GLN A CA 1
ATOM 1512 C C . GLN A 1 187 ? -4.588 -9.014 13.511 1.00 89.44 187 GLN A C 1
ATOM 1514 O O . GLN A 1 187 ? -5.611 -9.347 14.108 1.00 89.44 187 GLN A O 1
ATOM 1519 N N . ALA A 1 188 ? -4.224 -7.736 13.395 1.00 92.25 188 ALA A N 1
ATOM 1520 C CA . ALA A 1 188 ? -5.000 -6.629 13.946 1.00 92.25 188 ALA A CA 1
ATOM 1521 C C . ALA A 1 188 ? -6.419 -6.589 13.357 1.00 92.25 188 ALA A C 1
ATOM 1523 O O . ALA A 1 188 ? -7.398 -6.413 14.088 1.00 92.25 188 ALA A O 1
ATOM 1524 N N . LEU A 1 189 ? -6.550 -6.829 12.047 1.00 90.06 189 LEU A N 1
ATOM 1525 C CA . LEU A 1 189 ? -7.847 -6.948 11.384 1.00 90.06 189 LEU A CA 1
ATOM 1526 C C . LEU A 1 189 ? -8.671 -8.119 11.946 1.00 90.06 189 LEU A C 1
ATOM 1528 O O . LEU A 1 189 ? -9.847 -7.939 12.253 1.00 90.06 189 LEU A O 1
ATOM 1532 N N . ASP A 1 190 ? -8.074 -9.296 12.127 1.00 87.38 190 ASP A N 1
ATOM 1533 C CA . ASP A 1 190 ? -8.752 -10.468 12.696 1.00 87.38 190 ASP A CA 1
ATOM 1534 C C . ASP A 1 190 ? -9.225 -10.225 14.142 1.00 87.38 190 ASP A C 1
ATOM 1536 O O . ASP A 1 190 ? -10.369 -10.538 14.484 1.00 87.38 190 ASP A O 1
ATOM 1540 N N . ILE A 1 191 ? -8.404 -9.573 14.974 1.00 91.44 191 ILE A N 1
ATOM 1541 C CA . ILE A 1 191 ? -8.802 -9.140 16.323 1.00 91.44 191 ILE A CA 1
ATOM 1542 C C . ILE A 1 191 ? -9.997 -8.187 16.240 1.00 91.44 191 ILE A C 1
ATOM 1544 O O . ILE A 1 191 ? -10.976 -8.363 16.977 1.00 91.44 191 ILE A O 1
ATOM 1548 N N . CYS A 1 192 ? -9.963 -7.217 15.321 1.00 92.69 192 CYS A N 1
ATOM 1549 C CA . CYS A 1 192 ? -11.074 -6.293 15.120 1.00 92.69 192 CYS A CA 1
ATOM 1550 C C . CYS A 1 192 ? -12.369 -7.032 14.784 1.00 92.69 192 CYS A C 1
ATOM 1552 O O . CYS A 1 192 ? -13.397 -6.795 15.420 1.00 92.69 192 CYS A O 1
ATOM 1554 N N . LEU A 1 193 ? -12.306 -7.978 13.846 1.00 87.44 193 LEU A N 1
ATOM 1555 C CA . LEU A 1 193 ? -13.453 -8.762 13.395 1.00 87.44 193 LEU A CA 1
ATOM 1556 C C . LEU A 1 193 ? -14.014 -9.668 14.502 1.00 87.44 193 LEU A C 1
ATOM 1558 O O . LEU A 1 193 ? -15.227 -9.676 14.730 1.00 87.44 193 LEU A O 1
ATOM 1562 N N . LYS A 1 194 ? -13.156 -10.373 15.249 1.00 90.69 194 LYS A N 1
ATOM 1563 C CA . LYS A 1 194 ? -13.562 -11.216 16.391 1.00 90.69 194 LYS A CA 1
ATOM 1564 C C . LYS A 1 194 ? -14.260 -10.416 17.491 1.00 90.69 194 LYS A C 1
ATOM 1566 O O . LYS A 1 194 ? -15.187 -10.916 18.133 1.00 90.69 194 LYS A O 1
ATOM 1571 N N . ASN A 1 195 ? -13.877 -9.152 17.666 1.00 93.62 195 ASN A N 1
ATOM 1572 C CA . ASN A 1 195 ? -14.480 -8.244 18.638 1.00 93.62 195 ASN A CA 1
ATOM 1573 C C . ASN A 1 195 ? -15.743 -7.524 18.127 1.00 93.62 195 ASN A C 1
ATOM 1575 O O . ASN A 1 195 ? -16.244 -6.642 18.821 1.00 93.62 195 ASN A O 1
ATOM 1579 N N . LYS A 1 196 ? -16.311 -7.947 16.986 1.00 91.56 196 LYS A N 1
ATOM 1580 C CA . LYS A 1 196 ? -17.604 -7.487 16.440 1.00 91.56 196 LYS A CA 1
ATOM 1581 C C . LYS A 1 196 ? -17.662 -5.955 16.278 1.00 91.56 196 LYS A C 1
ATOM 1583 O O . LYS A 1 196 ? -18.296 -5.281 17.096 1.00 91.56 196 LYS A O 1
ATOM 1588 N N . PRO A 1 197 ? -16.997 -5.402 15.250 1.00 90.19 197 PRO A N 1
ATOM 1589 C CA . PRO A 1 197 ? -16.945 -3.963 15.026 1.00 90.19 197 PRO A CA 1
ATOM 1590 C C . PRO A 1 197 ? -18.336 -3.415 14.692 1.00 90.19 197 PRO A C 1
ATOM 1592 O O . PRO A 1 197 ? -19.174 -4.110 14.114 1.00 90.19 197 PRO A O 1
ATOM 1595 N N . GLU A 1 198 ? -18.594 -2.162 15.060 1.00 90.62 198 GLU A N 1
ATOM 1596 C CA . GLU A 1 198 ? -19.869 -1.516 14.748 1.00 90.62 198 GLU A CA 1
ATOM 1597 C C . GLU A 1 198 ? -19.931 -1.066 13.281 1.00 90.62 198 GLU A C 1
ATOM 1599 O O . GLU A 1 198 ? -18.916 -0.936 12.595 1.00 90.62 198 GLU A O 1
ATOM 1604 N N . TRP A 1 199 ? -21.135 -0.755 12.796 1.00 86.94 199 TRP A N 1
ATOM 1605 C CA . TRP A 1 199 ? -21.353 -0.386 11.394 1.00 86.94 199 TRP A CA 1
ATOM 1606 C C . TRP A 1 199 ? -20.532 0.834 10.944 1.00 86.94 199 TRP A C 1
ATOM 1608 O O . TRP A 1 199 ? -20.039 0.868 9.818 1.00 86.94 199 TRP A O 1
ATOM 1618 N N . SER A 1 200 ? -20.308 1.799 11.842 1.00 91.56 200 SER A N 1
ATOM 1619 C CA . SER A 1 200 ? -19.479 2.981 11.573 1.00 91.56 200 SER A CA 1
ATOM 1620 C C . SER A 1 200 ? -17.995 2.667 11.349 1.00 91.56 200 SER A C 1
ATOM 1622 O O . SER A 1 200 ? -17.278 3.494 10.798 1.00 91.56 200 SER A O 1
ATOM 1624 N N . GLU A 1 201 ? -17.525 1.478 11.730 1.00 92.75 201 GLU A N 1
ATOM 1625 C CA . GLU A 1 201 ? -16.127 1.053 11.573 1.00 92.75 201 GLU A CA 1
ATOM 1626 C C . GLU A 1 201 ? -15.878 0.359 10.220 1.00 92.75 201 GLU A C 1
ATOM 1628 O O . GLU A 1 201 ? -14.741 0.245 9.756 1.00 92.75 201 GLU A O 1
ATOM 1633 N N . LYS A 1 202 ? -16.948 -0.062 9.536 1.00 88.00 202 LYS A N 1
ATOM 1634 C CA . LYS A 1 202 ? -16.894 -0.792 8.264 1.00 88.00 202 LYS A CA 1
ATOM 1635 C C . LYS A 1 202 ? -16.058 -0.105 7.171 1.00 88.00 202 LYS A C 1
ATOM 1637 O O . LYS A 1 202 ? -15.294 -0.811 6.510 1.00 88.00 202 LYS A O 1
ATOM 1642 N N . PRO A 1 203 ? -16.132 1.227 6.959 1.00 90.25 203 PRO A N 1
ATOM 1643 C CA . PRO A 1 203 ? -15.331 1.884 5.927 1.00 90.25 203 PRO A CA 1
ATOM 1644 C C . PRO A 1 203 ? -13.819 1.748 6.144 1.00 90.25 203 PRO A C 1
ATOM 1646 O O . PRO A 1 203 ? -13.074 1.665 5.170 1.00 90.25 203 PRO A O 1
ATOM 1649 N N . PHE A 1 204 ? -13.357 1.710 7.396 1.00 92.62 204 PHE A N 1
ATOM 1650 C CA . PHE A 1 204 ? -11.936 1.579 7.725 1.00 92.62 204 PHE A CA 1
ATOM 1651 C C . PHE A 1 204 ? -11.438 0.163 7.455 1.00 92.62 204 PHE A C 1
ATOM 1653 O O . PHE A 1 204 ? -10.456 -0.025 6.739 1.00 92.62 204 PHE A O 1
ATOM 1660 N N . LEU A 1 205 ? -12.180 -0.831 7.947 1.00 89.62 205 LEU A N 1
ATOM 1661 C CA . LEU A 1 205 ? -11.872 -2.249 7.756 1.00 89.62 205 LEU A CA 1
ATOM 1662 C C . LEU A 1 205 ? -11.863 -2.625 6.270 1.00 89.62 205 LEU A C 1
ATOM 1664 O O . LEU A 1 205 ? -10.987 -3.368 5.827 1.00 89.62 205 LEU A O 1
ATOM 1668 N N . GLN A 1 206 ? -12.790 -2.063 5.486 1.00 85.31 206 GLN A N 1
ATOM 1669 C CA . GLN A 1 206 ? -12.823 -2.246 4.037 1.00 85.31 206 GLN A CA 1
ATOM 1670 C C . GLN A 1 206 ? -11.565 -1.687 3.372 1.00 85.31 206 GLN A C 1
ATOM 1672 O O . GLN A 1 206 ? -10.885 -2.410 2.649 1.00 85.31 206 GLN A O 1
ATOM 1677 N N . LYS A 1 207 ? -11.230 -0.419 3.642 1.00 88.25 207 LYS A N 1
ATOM 1678 C CA . LYS A 1 207 ? -10.043 0.226 3.064 1.00 88.25 207 LYS A CA 1
ATOM 1679 C C . LYS A 1 207 ? -8.762 -0.522 3.438 1.00 88.25 207 LYS A C 1
ATOM 1681 O O . LYS A 1 207 ? -7.906 -0.716 2.580 1.00 88.25 207 LYS A O 1
ATOM 1686 N N . LEU A 1 208 ? -8.641 -0.959 4.693 1.00 85.12 208 LEU A N 1
ATOM 1687 C CA . LEU A 1 208 ? -7.480 -1.709 5.169 1.00 85.12 208 LEU A CA 1
ATOM 1688 C C . LEU A 1 208 ? -7.375 -3.061 4.453 1.00 85.12 208 LEU A C 1
ATOM 1690 O O . LEU A 1 208 ? -6.315 -3.409 3.939 1.00 85.12 208 LEU A O 1
ATOM 1694 N N . THR A 1 209 ? -8.494 -3.781 4.329 1.00 83.88 209 THR A N 1
ATOM 1695 C CA . THR A 1 209 ? -8.554 -5.046 3.583 1.00 83.88 209 THR A CA 1
ATOM 1696 C C . THR A 1 209 ? -8.189 -4.845 2.116 1.00 83.88 209 THR A C 1
ATOM 1698 O O . THR A 1 209 ? -7.393 -5.614 1.589 1.00 83.88 209 THR A O 1
ATOM 1701 N N . ASP A 1 210 ? -8.714 -3.818 1.447 1.00 79.88 210 ASP A N 1
ATOM 1702 C CA . ASP A 1 210 ? -8.445 -3.550 0.028 1.00 79.88 210 ASP A CA 1
ATOM 1703 C C . ASP A 1 210 ? -6.960 -3.282 -0.238 1.00 79.88 210 ASP A C 1
ATOM 1705 O O . ASP A 1 210 ? -6.397 -3.803 -1.205 1.00 79.88 210 ASP A O 1
ATOM 1709 N N . VAL A 1 211 ? -6.313 -2.512 0.640 1.00 77.12 211 VAL A N 1
ATOM 1710 C CA . VAL A 1 211 ? -4.890 -2.177 0.513 1.00 77.12 211 VAL A CA 1
ATOM 1711 C C . VAL A 1 211 ? -3.999 -3.386 0.824 1.00 77.12 211 VAL A C 1
ATOM 1713 O O . VAL A 1 211 ? -3.053 -3.640 0.080 1.00 77.12 211 VAL A O 1
ATOM 1716 N N . LEU A 1 212 ? -4.325 -4.181 1.853 1.00 71.50 212 LEU A N 1
ATOM 1717 C CA . LEU A 1 212 ? -3.550 -5.372 2.240 1.00 71.50 212 LEU A CA 1
ATOM 1718 C C . LEU A 1 212 ? -3.747 -6.566 1.298 1.00 71.50 212 LEU A C 1
ATOM 1720 O O . LEU A 1 212 ? -2.820 -7.340 1.068 1.00 71.50 212 LEU A O 1
ATOM 1724 N N . SER A 1 213 ? -4.951 -6.735 0.754 1.00 67.25 213 SER A N 1
ATOM 1725 C CA . SER A 1 213 ? -5.280 -7.817 -0.183 1.00 67.25 213 SER A CA 1
ATOM 1726 C C . SER A 1 213 ? -4.874 -7.505 -1.620 1.00 67.25 213 SER A C 1
ATOM 1728 O O . SER A 1 213 ? -5.082 -8.340 -2.498 1.00 67.25 213 SER A O 1
ATOM 1730 N N . VAL A 1 214 ? -4.331 -6.310 -1.889 1.00 54.09 214 VAL A N 1
ATOM 1731 C CA . VAL A 1 214 ? -4.057 -5.833 -3.254 1.00 54.09 214 VAL A CA 1
ATOM 1732 C C . VAL A 1 214 ? -5.317 -5.942 -4.139 1.00 54.09 214 VAL A C 1
ATOM 1734 O O . VAL A 1 214 ? -5.252 -6.282 -5.318 1.00 54.09 214 VAL A O 1
ATOM 1737 N N . GLY A 1 215 ? -6.502 -5.717 -3.565 1.00 45.12 215 GLY A N 1
ATOM 1738 C CA . GLY A 1 215 ? -7.773 -5.862 -4.278 1.00 45.12 215 GLY A CA 1
ATOM 1739 C C . GLY A 1 215 ? -8.262 -7.303 -4.499 1.00 45.12 215 GLY A C 1
ATOM 1740 O O . GLY A 1 215 ? -9.216 -7.504 -5.257 1.00 45.12 215 GLY A O 1
ATOM 1741 N N . ILE A 1 216 ? -7.691 -8.314 -3.834 1.00 38.34 216 ILE A N 1
ATOM 1742 C CA . ILE A 1 216 ? -8.279 -9.661 -3.781 1.00 38.34 216 ILE A CA 1
ATOM 1743 C C . ILE A 1 216 ? -9.489 -9.602 -2.823 1.00 38.34 216 ILE A C 1
ATOM 1745 O O . ILE A 1 216 ? -9.407 -9.844 -1.621 1.00 38.34 216 ILE A O 1
ATOM 1749 N N . LYS A 1 217 ? -10.654 -9.282 -3.411 1.00 45.62 217 LYS A N 1
ATOM 1750 C CA . LYS A 1 217 ? -12.007 -9.169 -2.816 1.00 45.62 217 LYS A CA 1
ATOM 1751 C C . LYS A 1 217 ? -12.602 -10.369 -2.016 1.00 45.62 217 LYS A C 1
ATOM 1753 O O . LYS A 1 217 ? -13.627 -10.137 -1.366 1.00 45.62 217 LYS A O 1
ATOM 1758 N N . PRO A 1 218 ? -12.108 -11.633 -2.031 1.00 43.09 218 PRO A N 1
ATOM 1759 C CA . PRO A 1 218 ? -12.784 -12.770 -1.393 1.00 43.09 218 PRO A CA 1
ATOM 1760 C C . PRO A 1 218 ? -12.993 -12.653 0.117 1.00 43.09 218 PRO A C 1
ATOM 1762 O O . PRO A 1 218 ? -14.039 -13.093 0.591 1.00 43.09 218 PRO A O 1
ATOM 1765 N N . LEU A 1 219 ? -12.071 -12.028 0.865 1.00 39.31 219 LEU A N 1
ATOM 1766 C CA . LEU A 1 219 ? -12.218 -11.905 2.324 1.00 39.31 219 LEU A CA 1
ATOM 1767 C C . LEU A 1 219 ? -13.467 -11.092 2.702 1.00 39.31 219 LEU A C 1
ATOM 1769 O O . LEU A 1 219 ? -14.159 -11.436 3.654 1.00 39.31 219 LEU A O 1
ATOM 1773 N N . TYR A 1 220 ? -13.829 -10.090 1.896 1.00 44.94 220 TYR A N 1
ATOM 1774 C CA . TYR A 1 220 ? -15.019 -9.268 2.120 1.00 44.94 220 TYR A CA 1
ATOM 1775 C C . TYR A 1 220 ? -16.318 -9.910 1.601 1.00 44.94 220 TYR A C 1
ATOM 1777 O O . TYR A 1 220 ? -17.357 -9.842 2.263 1.00 44.94 220 TYR A O 1
ATOM 1785 N N . LYS A 1 221 ? -16.276 -10.585 0.439 1.00 46.06 221 LYS A N 1
ATOM 1786 C CA . LYS A 1 221 ? -17.443 -11.294 -0.132 1.00 46.06 221 LYS A CA 1
ATOM 1787 C C . LYS A 1 221 ? -17.914 -12.450 0.755 1.00 46.06 221 LYS A C 1
ATOM 1789 O O . LYS A 1 221 ? -19.116 -12.679 0.868 1.00 46.06 221 LYS A O 1
ATOM 1794 N N . ALA A 1 222 ? -16.986 -13.150 1.406 1.00 46.50 222 ALA A N 1
ATOM 1795 C CA . ALA A 1 222 ? -17.325 -14.191 2.370 1.00 46.50 222 ALA A CA 1
ATOM 1796 C C . ALA A 1 222 ? -17.998 -13.616 3.633 1.00 46.50 222 ALA A C 1
ATOM 1798 O O . ALA A 1 222 ? -18.909 -14.240 4.170 1.00 46.50 222 ALA A O 1
ATOM 1799 N N . PHE A 1 223 ? -17.608 -12.410 4.063 1.00 43.59 223 PHE A N 1
ATOM 1800 C CA . PHE A 1 223 ? -18.039 -11.815 5.332 1.00 43.59 223 PHE A CA 1
ATOM 1801 C C . PHE A 1 223 ? -19.439 -11.183 5.282 1.00 43.59 223 PHE A C 1
ATOM 1803 O O . PHE A 1 223 ? -20.233 -11.364 6.200 1.00 43.59 223 PHE A O 1
ATOM 1810 N N . PHE A 1 224 ? -19.772 -10.475 4.199 1.00 50.41 224 PHE A N 1
ATOM 1811 C CA . PHE A 1 224 ? -21.016 -9.696 4.115 1.00 50.41 224 PHE A CA 1
ATOM 1812 C C . PHE A 1 224 ? -22.083 -10.284 3.189 1.00 50.41 224 PHE A C 1
ATOM 1814 O O . PHE A 1 224 ? -23.163 -9.715 3.100 1.00 50.41 224 PHE A O 1
ATOM 1821 N N . SER A 1 225 ? -21.855 -11.432 2.542 1.00 47.84 225 SER A N 1
ATOM 1822 C CA . SER A 1 225 ? -22.873 -12.061 1.679 1.00 47.84 225 SER A CA 1
ATOM 1823 C C . SER A 1 225 ? -24.185 -12.377 2.413 1.00 47.84 225 SER A C 1
ATOM 1825 O O . SER A 1 225 ? -25.258 -12.209 1.840 1.00 47.84 225 SER A O 1
ATOM 1827 N N . LYS A 1 226 ? -24.123 -12.758 3.697 1.00 47.47 226 LYS A N 1
ATOM 1828 C CA . LYS A 1 226 ? -25.319 -12.942 4.538 1.00 47.47 226 LYS A CA 1
ATOM 1829 C C . LYS A 1 226 ? -25.986 -11.619 4.932 1.00 47.47 226 LYS A C 1
ATOM 1831 O O . LYS A 1 226 ? -27.206 -11.567 5.005 1.00 47.47 226 LYS A O 1
ATOM 1836 N N . GLU A 1 227 ? -25.219 -10.551 5.149 1.00 48.19 227 GLU A N 1
ATOM 1837 C CA . GLU A 1 227 ? -25.750 -9.233 5.529 1.00 48.19 227 GLU A CA 1
ATOM 1838 C C . GLU A 1 227 ? -26.304 -8.437 4.345 1.00 48.19 227 GLU A C 1
ATOM 1840 O O . GLU A 1 227 ? -27.297 -7.740 4.505 1.00 48.19 227 GLU A O 1
ATOM 1845 N N . THR A 1 228 ? -25.709 -8.545 3.153 1.00 53.00 228 THR A N 1
ATOM 1846 C CA . THR A 1 228 ? -26.281 -7.980 1.922 1.00 53.00 228 THR A CA 1
ATOM 1847 C C . THR A 1 228 ? -27.627 -8.631 1.632 1.00 53.00 228 THR A C 1
ATOM 1849 O O . THR A 1 228 ? -28.586 -7.916 1.369 1.00 53.00 228 THR A O 1
ATOM 1852 N N . ARG A 1 229 ? -27.729 -9.956 1.812 1.00 54.47 229 ARG A N 1
ATOM 1853 C CA . ARG A 1 229 ? -28.998 -10.680 1.687 1.00 54.47 229 ARG A CA 1
ATOM 1854 C C . ARG A 1 229 ? -30.023 -10.250 2.740 1.00 54.47 229 ARG A C 1
ATOM 1856 O O . ARG A 1 229 ? -31.162 -9.987 2.394 1.00 54.47 229 ARG A O 1
ATOM 1863 N N . LEU A 1 230 ? -29.617 -10.114 4.006 1.00 52.31 230 LEU A N 1
ATOM 1864 C CA . LEU A 1 230 ? -30.500 -9.628 5.077 1.00 52.31 230 LEU A CA 1
ATOM 1865 C C . LEU A 1 230 ? -30.932 -8.172 4.871 1.00 52.31 230 LEU A C 1
ATOM 1867 O O . LEU A 1 230 ? -32.057 -7.824 5.204 1.00 52.31 230 LEU A O 1
ATOM 1871 N N . LYS A 1 231 ? -30.066 -7.320 4.314 1.00 51.88 231 LYS A N 1
ATOM 1872 C CA . LYS A 1 231 ? -30.410 -5.942 3.957 1.00 51.88 231 LYS A CA 1
ATOM 1873 C C . LYS A 1 231 ? -31.406 -5.901 2.799 1.00 51.88 231 LYS A C 1
ATOM 1875 O O . LYS A 1 231 ? -32.363 -5.150 2.878 1.00 51.88 231 LYS A O 1
ATOM 1880 N N . GLU A 1 232 ? -31.220 -6.728 1.772 1.00 58.75 232 GLU A N 1
ATOM 1881 C CA . GLU A 1 232 ? -32.175 -6.871 0.665 1.00 58.75 232 GLU A CA 1
ATOM 1882 C C . GLU A 1 232 ? -33.527 -7.426 1.145 1.00 58.75 232 GLU A C 1
ATOM 1884 O O . GLU A 1 232 ? -34.570 -6.920 0.739 1.00 58.75 232 GLU A O 1
ATOM 1889 N N . GLU A 1 233 ? -33.525 -8.409 2.051 1.00 55.59 233 GLU A N 1
ATOM 1890 C CA . GLU A 1 233 ? -34.735 -8.942 2.696 1.00 55.59 233 GLU A CA 1
ATOM 1891 C C . GLU A 1 233 ? -35.430 -7.866 3.557 1.00 55.59 233 GLU A C 1
ATOM 1893 O O . GLU A 1 233 ? -36.650 -7.715 3.497 1.00 55.59 233 GLU A O 1
ATOM 1898 N N . LEU A 1 234 ? -34.671 -7.064 4.312 1.00 52.00 234 LEU A N 1
ATOM 1899 C CA . LEU A 1 234 ? -35.200 -5.977 5.139 1.00 52.00 234 LEU A CA 1
ATOM 1900 C C . LEU A 1 234 ? -35.747 -4.819 4.289 1.00 52.00 234 LEU A C 1
ATOM 1902 O O . LEU A 1 234 ? -36.835 -4.321 4.567 1.00 52.00 234 LEU A O 1
ATOM 1906 N N . ASP A 1 235 ? -35.041 -4.429 3.227 1.00 57.44 235 ASP A N 1
ATOM 1907 C CA . ASP A 1 235 ? -35.480 -3.401 2.280 1.00 57.44 235 ASP A CA 1
ATOM 1908 C C . ASP A 1 235 ? -36.749 -3.857 1.528 1.00 57.44 235 ASP A C 1
ATOM 1910 O O . ASP A 1 235 ? -37.644 -3.044 1.298 1.00 57.44 235 ASP A O 1
ATOM 1914 N N . GLN A 1 236 ? -36.902 -5.152 1.218 1.00 62.75 236 GLN A N 1
ATOM 1915 C CA . GLN A 1 236 ? -38.145 -5.715 0.662 1.00 62.75 236 GLN A CA 1
ATOM 1916 C C . GLN A 1 236 ? -39.314 -5.690 1.657 1.00 62.75 236 GLN A C 1
ATOM 1918 O O . GLN A 1 236 ? -40.443 -5.388 1.270 1.00 62.75 236 GLN A O 1
ATOM 1923 N N . VAL A 1 237 ? -39.057 -5.968 2.938 1.00 64.88 237 VAL A N 1
ATOM 1924 C CA . VAL A 1 237 ? -40.078 -5.925 4.000 1.00 64.88 237 VAL A CA 1
ATOM 1925 C C . VAL A 1 237 ? -40.514 -4.483 4.288 1.00 64.88 237 VAL A C 1
ATOM 1927 O O . VAL A 1 237 ? -41.706 -4.226 4.447 1.00 64.88 237 VAL A O 1
ATOM 1930 N N . ILE A 1 238 ? -39.575 -3.530 4.303 1.00 56.19 238 ILE A N 1
ATOM 1931 C CA . ILE A 1 238 ? -39.839 -2.099 4.534 1.00 56.19 238 ILE A CA 1
ATOM 1932 C C . ILE A 1 238 ? -40.531 -1.449 3.326 1.00 56.19 238 ILE A C 1
ATOM 1934 O O . ILE A 1 238 ? -41.369 -0.567 3.504 1.00 56.19 238 ILE A O 1
ATOM 1938 N N . SER A 1 239 ? -40.229 -1.893 2.102 1.00 57.72 239 SER A N 1
ATOM 1939 C CA . SER A 1 239 ? -40.847 -1.347 0.882 1.00 57.72 239 SER A CA 1
ATOM 1940 C C . SER A 1 239 ? -42.294 -1.805 0.664 1.00 57.72 239 SER A C 1
ATOM 1942 O O . SER A 1 239 ? -42.988 -1.204 -0.155 1.00 57.72 239 SER A O 1
ATOM 1944 N N . GLY A 1 240 ? -42.751 -2.827 1.401 1.00 41.19 240 GLY A N 1
ATOM 1945 C CA . GLY A 1 240 ? -44.095 -3.403 1.325 1.00 41.19 240 GLY A CA 1
ATOM 1946 C C . GLY A 1 240 ? -44.438 -4.027 -0.043 1.00 41.19 240 GLY A C 1
ATOM 1947 O O . GLY A 1 240 ? -43.921 -3.619 -1.084 1.00 41.19 240 GLY A O 1
ATOM 1948 N N . PRO A 1 241 ? -45.346 -5.018 -0.105 1.00 44.84 241 PRO A N 1
ATOM 1949 C CA . PRO A 1 241 ? -45.898 -5.434 -1.385 1.00 44.84 241 PRO A CA 1
ATOM 1950 C C . PRO A 1 241 ? -46.717 -4.269 -1.950 1.00 44.84 241 PRO A C 1
ATOM 1952 O O . PRO A 1 241 ? -47.712 -3.856 -1.349 1.00 44.84 241 PRO A O 1
ATOM 1955 N N . LYS A 1 242 ? -46.311 -3.738 -3.110 1.00 49.06 242 LYS A N 1
ATOM 1956 C CA . LYS A 1 242 ? -47.207 -2.917 -3.932 1.00 49.06 242 LYS A CA 1
ATOM 1957 C C . LYS A 1 242 ? -48.431 -3.780 -4.255 1.00 49.06 242 LYS A C 1
ATOM 1959 O O . LYS A 1 242 ? -48.308 -4.740 -5.013 1.00 49.06 242 LYS A O 1
ATOM 1964 N N . ARG A 1 243 ? -49.557 -3.485 -3.599 1.00 40.12 243 ARG A N 1
ATOM 1965 C CA . ARG A 1 243 ? -50.883 -3.945 -4.024 1.00 40.12 243 ARG A CA 1
ATOM 1966 C C . ARG A 1 243 ? -51.259 -3.277 -5.337 1.00 40.12 243 ARG A C 1
ATOM 1968 O O . ARG A 1 243 ? -50.875 -2.098 -5.511 1.00 40.12 243 ARG A O 1
#

pLDDT: mean 83.14, std 14.4, range [38.34, 97.31]

Organism: Legionella spiritensis (NCBI:txid452)

Secondary structure (DSSP, 8-state):
-HHHHHHHHH--GGGTTSGGGHHHHHHHHHHHHHHHHHHT--SS--HHHHHHHHHHHHHHHHHTT-TTSSHHHHHHHHHHHHHHTT-SHHHHHHHHHHHHHHHHHHHHHHHHHHHHHHHHHHHHHHHHHTTTEEE-TTT--EEESSSSPPPHHHHHHHHHHHHHHHHHHHHTT-SS--HHHHHHHHHHHHHHHHT---GGGHHHHHHHHHHHTTT-THHHHHHHHHHHHHHHHHHHHHH----

Radius of gyration: 24.61 Å; chains: 1; bounding box: 81×28×74 Å

Sequence (243 aa):
MKKTFDKLDKLKLEQLDNPNYLPKIQNFLPQLKSDFEQHVAPGEFDPIKQADNWLEVVRNLANNKHPAINKDSLKKIEKIYDLLGGQDEDAFRLLDMYQSIDTVNSEQVASKTKKIVADYRAHLANKIEEKGFIISSEDNSIVSLNEGEITPKQQKLLNRYEAISALDERIHNKRILDESDKSEAKQALDICLKNKPEWSEKPFLQKLTDVLSVGIKPLYKAFFSKETRLKEELDQVISGPKR